Protein AF-A1CJT4-F1 (afdb_monomer)

Organism: Aspergillus clavatus (strain ATCC 1007 / CBS 513.65 / DSM 816 / NCTC 3887 / NRRL 1 / QM 1276 / 107) (NCBI:txid344612)

Mean predicted aligned error: 21.05 Å

Radius of gyration: 51.44 Å; Cα contacts (8 Å, |Δi|>4): 61; chains: 1; bounding box: 122×89×188 Å

Secondary structure (DSSP, 8-state):
----------TT-HHHHHHHHHHHHHHHHHHHHHHHHHHHHHHHHHHHHHHHHHHHHHHHHHHHHHHHHHHHHHHHHHHHHHHHHHHHHHHHHHHHHHHHHHHHHHHHHHHHHHHHHHHHHHHHHHHHHHHHHTT------------------------------------------------------------------------TTSS-----TT--HHHHHHHHHHHHHTS-TTS-HHHHHHHHHHT-S-HHHHHHHHHHHHHH-S-HHHHHHHHHHHHHHHHHHHHHHHHHHHHTTSS-------------PPPPP-PPP---PPPPGGG--

Solvent-accessible surface area (backbone atoms only — not comparable to full-atom values): 21893 Å² total; per-residue (Å²): 136,84,82,79,75,81,78,80,81,63,93,80,40,67,68,56,58,49,53,50,49,53,51,51,51,52,52,52,53,50,51,51,52,52,51,54,48,52,52,51,54,49,51,52,47,52,51,53,54,48,52,52,52,50,50,55,52,51,52,51,51,48,54,51,49,54,51,50,52,52,52,51,49,58,49,49,55,52,50,51,54,52,51,53,51,51,53,52,51,49,54,52,52,52,52,53,52,53,54,48,53,50,53,54,50,52,51,50,53,52,51,51,51,52,52,49,53,50,54,50,51,54,52,50,51,55,53,54,53,52,66,70,67,69,77,73,90,72,81,86,81,91,78,85,85,85,83,88,80,88,80,88,85,85,91,78,90,84,81,81,86,85,85,85,87,88,89,82,88,89,85,86,87,79,92,87,84,90,88,85,82,89,81,84,89,81,84,89,84,84,91,81,86,85,89,82,94,75,88,74,81,79,77,77,79,72,61,85,79,78,59,82,86,51,61,34,88,87,49,54,71,69,59,34,50,52,51,51,49,56,58,49,72,75,46,67,91,86,58,66,51,40,62,54,46,54,40,48,49,71,21,44,83,51,67,66,64,31,54,54,47,54,63,48,33,75,73,75,42,67,39,58,69,52,49,53,52,52,51,53,51,53,51,51,50,51,53,53,54,50,54,53,51,52,53,57,55,57,70,66,67,80,76,81,80,93,81,91,81,86,81,88,78,92,74,93,75,83,82,78,82,81,76,82,83,75,84,83,76,78,82,72,85,81,81,78,126

Structure (mmCIF, N/CA/C/O backbone):
data_AF-A1CJT4-F1
#
_entry.id   AF-A1CJT4-F1
#
loop_
_atom_site.group_PDB
_atom_site.id
_atom_site.type_symbol
_atom_site.label_atom_id
_atom_site.label_alt_id
_atom_site.label_comp_id
_atom_site.label_asym_id
_atom_site.label_entity_id
_atom_site.label_seq_id
_atom_site.pdbx_PDB_ins_code
_atom_site.Cartn_x
_atom_site.Cartn_y
_atom_site.Cartn_z
_atom_site.occupancy
_atom_site.B_iso_or_equiv
_atom_site.auth_seq_id
_atom_site.auth_comp_id
_atom_site.auth_asym_id
_atom_site.auth_atom_id
_atom_site.pdbx_PDB_model_num
ATOM 1 N N . MET A 1 1 ? 41.188 18.586 -96.619 1.00 44.91 1 MET A N 1
ATOM 2 C CA . MET A 1 1 ? 41.054 17.241 -96.025 1.00 44.91 1 MET A CA 1
ATOM 3 C C . MET A 1 1 ? 42.261 17.040 -95.135 1.00 44.91 1 MET A C 1
ATOM 5 O O . MET A 1 1 ? 43.333 16.761 -95.649 1.00 44.91 1 MET A O 1
ATOM 9 N N . GLU A 1 2 ? 42.119 17.298 -93.839 1.00 51.03 2 GLU A N 1
ATOM 10 C CA . GLU A 1 2 ? 43.197 17.083 -92.871 1.00 51.03 2 GLU A CA 1
ATOM 11 C C . GLU A 1 2 ? 42.999 15.713 -92.229 1.00 51.03 2 GLU A C 1
ATOM 13 O O . GLU A 1 2 ? 41.976 15.434 -91.605 1.00 51.03 2 GLU A O 1
ATOM 18 N N . THR A 1 3 ? 43.960 14.826 -92.467 1.00 62.41 3 THR A N 1
ATOM 19 C CA . THR A 1 3 ? 44.024 13.483 -91.899 1.00 62.41 3 THR A CA 1
ATOM 20 C C . THR A 1 3 ? 44.453 13.584 -90.440 1.00 62.41 3 THR A C 1
ATOM 22 O O . THR A 1 3 ? 45.632 13.785 -90.149 1.00 62.41 3 THR A O 1
ATOM 25 N N . THR A 1 4 ? 43.505 13.449 -89.515 1.00 60.09 4 THR A N 1
ATOM 26 C CA . THR A 1 4 ? 43.793 13.311 -88.084 1.00 60.09 4 THR A CA 1
ATOM 27 C C . THR A 1 4 ? 44.513 11.987 -87.840 1.00 60.09 4 THR A C 1
ATOM 29 O O . THR A 1 4 ? 43.924 10.916 -87.994 1.00 60.09 4 THR A O 1
ATOM 32 N N . THR A 1 5 ? 45.790 12.049 -87.467 1.00 63.09 5 THR A N 1
ATOM 33 C CA . THR A 1 5 ? 46.545 10.889 -86.993 1.00 63.09 5 THR A CA 1
ATOM 34 C C . THR A 1 5 ? 45.967 10.411 -85.653 1.00 63.09 5 THR A C 1
ATOM 36 O O . THR A 1 5 ? 45.727 11.225 -84.757 1.00 63.09 5 THR A O 1
ATOM 39 N N . PRO A 1 6 ? 45.698 9.103 -85.489 1.00 62.12 6 PRO A N 1
ATOM 40 C CA . PRO A 1 6 ? 45.138 8.570 -84.256 1.00 62.12 6 PRO A CA 1
ATOM 41 C C . PRO A 1 6 ? 46.176 8.685 -83.138 1.00 62.12 6 PRO A C 1
ATOM 43 O O . PRO A 1 6 ? 47.264 8.117 -83.210 1.00 62.12 6 PRO A O 1
ATOM 46 N N . ARG A 1 7 ? 45.836 9.449 -82.098 1.00 64.31 7 ARG A N 1
ATOM 47 C CA . ARG A 1 7 ? 46.658 9.618 -80.898 1.00 64.31 7 ARG A CA 1
ATOM 48 C C . ARG A 1 7 ? 46.788 8.262 -80.197 1.00 64.31 7 ARG A C 1
ATOM 50 O O . ARG A 1 7 ? 45.817 7.761 -79.634 1.00 64.31 7 ARG A O 1
ATOM 57 N N . THR A 1 8 ? 47.976 7.667 -80.250 1.00 65.25 8 THR A N 1
ATOM 58 C CA . THR A 1 8 ? 48.316 6.434 -79.532 1.00 65.25 8 THR A CA 1
ATOM 59 C C . THR A 1 8 ? 48.220 6.684 -78.030 1.00 65.25 8 THR A C 1
ATOM 61 O O . THR A 1 8 ? 48.927 7.535 -77.492 1.00 65.25 8 THR A O 1
ATOM 64 N N . TRP A 1 9 ? 47.292 5.987 -77.376 1.00 69.38 9 TRP A N 1
ATOM 65 C CA . TRP A 1 9 ? 47.065 6.067 -75.936 1.00 69.38 9 TRP A CA 1
ATOM 66 C C . TRP A 1 9 ? 48.286 5.547 -75.175 1.00 69.38 9 TRP A C 1
ATOM 68 O O . TRP A 1 9 ? 48.681 4.400 -75.367 1.00 69.38 9 TRP A O 1
ATOM 78 N N . ASP A 1 10 ? 48.862 6.387 -74.315 1.00 69.00 10 ASP A N 1
ATOM 79 C CA . ASP A 1 10 ? 49.903 5.978 -73.376 1.00 69.00 10 ASP A CA 1
ATOM 80 C C . ASP A 1 10 ? 49.234 5.398 -72.112 1.00 69.00 10 ASP A C 1
ATOM 82 O O . ASP A 1 10 ? 48.577 6.143 -71.375 1.00 69.00 10 ASP A O 1
ATOM 86 N N . PRO A 1 11 ? 49.353 4.084 -71.849 1.00 69.81 11 PRO A N 1
ATOM 87 C CA . PRO A 1 11 ? 48.750 3.435 -70.686 1.00 69.81 11 PRO A CA 1
ATOM 88 C C . PRO A 1 11 ? 49.343 3.903 -69.346 1.00 69.81 11 PRO A C 1
ATOM 90 O O . PRO A 1 11 ? 48.750 3.638 -68.301 1.00 69.81 11 PRO A O 1
ATOM 93 N N . HIS A 1 12 ? 50.470 4.622 -69.360 1.00 67.94 12 HIS A N 1
ATOM 94 C CA . HIS A 1 12 ? 51.099 5.205 -68.175 1.00 67.94 12 HIS A CA 1
ATOM 95 C C . HIS A 1 12 ? 50.870 6.715 -68.043 1.00 67.94 12 HIS A C 1
ATOM 97 O O . HIS A 1 12 ? 51.521 7.366 -67.224 1.00 67.94 12 HIS A O 1
ATOM 103 N N . ALA A 1 13 ? 49.920 7.281 -68.798 1.00 76.75 13 ALA A N 1
ATOM 104 C CA . ALA A 1 13 ? 49.545 8.679 -68.647 1.00 76.75 13 ALA A CA 1
ATOM 105 C C . ALA A 1 13 ? 49.148 8.969 -67.178 1.00 76.75 13 ALA A C 1
ATOM 107 O O . ALA A 1 13 ? 48.224 8.331 -66.662 1.00 76.75 13 ALA A O 1
ATOM 108 N N . PRO A 1 14 ? 49.785 9.944 -66.498 1.00 82.06 14 PRO A N 1
ATOM 109 C CA . PRO A 1 14 ? 49.498 10.280 -65.098 1.00 82.06 14 PRO A CA 1
ATOM 110 C C . PRO A 1 14 ? 48.013 10.556 -64.813 1.00 82.06 14 PRO A C 1
ATOM 112 O O . PRO A 1 14 ? 47.527 10.290 -63.717 1.00 82.06 14 PRO A O 1
ATOM 115 N N . SER A 1 15 ? 47.269 11.029 -65.818 1.00 84.56 15 SER A N 1
ATOM 116 C CA . SER A 1 15 ? 45.822 11.244 -65.742 1.00 84.56 15 SER A CA 1
ATOM 117 C C . SER A 1 15 ? 45.015 9.955 -65.542 1.00 84.56 15 SER A C 1
ATOM 119 O O . SER A 1 15 ? 43.994 9.991 -64.860 1.00 84.56 15 SER A O 1
ATOM 121 N N . LEU A 1 16 ? 45.454 8.816 -66.091 1.00 85.56 16 LEU A N 1
ATOM 122 C CA . LEU A 1 16 ? 44.766 7.528 -65.932 1.00 85.56 16 LEU A CA 1
ATOM 123 C C . LEU A 1 16 ? 44.975 6.933 -64.548 1.00 85.56 16 LEU A C 1
ATOM 125 O O . LEU A 1 16 ? 44.025 6.422 -63.957 1.00 85.56 16 LEU A O 1
ATOM 129 N N . LEU A 1 17 ? 46.193 7.041 -64.018 1.00 88.00 17 LEU A N 1
ATOM 130 C CA . LEU A 1 17 ? 46.488 6.630 -62.647 1.00 88.00 17 LEU A CA 1
ATOM 131 C C . LEU A 1 17 ? 45.671 7.455 -61.652 1.00 88.00 17 LEU A C 1
ATOM 133 O O . LEU A 1 17 ? 45.068 6.891 -60.743 1.00 88.00 17 LEU A O 1
ATOM 137 N N . TRP A 1 18 ? 45.575 8.767 -61.876 1.00 92.44 18 TRP A N 1
ATOM 138 C CA . TRP A 1 18 ? 44.791 9.650 -61.018 1.00 92.44 18 TRP A CA 1
ATOM 139 C C . TRP A 1 18 ? 43.286 9.364 -61.100 1.00 92.44 18 TRP A C 1
ATOM 141 O O . TRP A 1 18 ? 42.625 9.233 -60.074 1.00 92.44 18 TRP A O 1
ATOM 151 N N . ALA A 1 19 ? 42.743 9.165 -62.305 1.00 93.62 19 ALA A N 1
ATOM 152 C CA . ALA A 1 19 ? 41.343 8.781 -62.483 1.00 93.62 19 ALA A CA 1
ATOM 153 C C . ALA A 1 19 ? 41.015 7.429 -61.824 1.00 93.62 19 ALA A C 1
ATOM 155 O O . ALA A 1 19 ? 39.936 7.253 -61.254 1.00 93.62 19 ALA A O 1
ATOM 156 N N . HIS A 1 20 ? 41.939 6.470 -61.891 1.00 92.56 20 HIS A N 1
ATOM 157 C CA . HIS A 1 20 ? 41.775 5.175 -61.245 1.00 92.56 20 HIS A CA 1
ATOM 158 C C . HIS A 1 20 ? 41.828 5.277 -59.714 1.00 92.56 20 HIS A C 1
ATOM 160 O O . HIS A 1 20 ? 41.013 4.641 -59.046 1.00 92.56 20 HIS A O 1
ATOM 166 N N . GLU A 1 21 ? 42.721 6.096 -59.158 1.00 95.31 21 GLU A N 1
ATOM 167 C CA . GLU A 1 21 ? 42.794 6.320 -57.711 1.00 95.31 21 GLU A CA 1
ATOM 168 C C . GLU A 1 21 ? 41.527 6.998 -57.180 1.00 95.31 21 GLU A C 1
ATOM 170 O O . GLU A 1 21 ? 40.904 6.489 -56.251 1.00 95.31 21 GLU A O 1
ATOM 175 N N . ILE A 1 22 ? 41.048 8.045 -57.860 1.00 96.81 22 ILE A N 1
ATOM 176 C CA . ILE A 1 22 ? 39.767 8.694 -57.537 1.00 96.81 22 ILE A CA 1
ATOM 177 C C . ILE A 1 22 ? 38.620 7.683 -57.575 1.00 96.81 22 ILE A C 1
ATOM 179 O O . ILE A 1 22 ? 37.733 7.698 -56.725 1.00 96.81 22 ILE A O 1
ATOM 183 N N . ARG A 1 23 ? 38.615 6.768 -58.552 1.00 97.25 23 ARG A N 1
ATOM 184 C CA . ARG A 1 23 ? 37.583 5.730 -58.624 1.00 97.25 23 ARG A CA 1
ATOM 185 C C . ARG A 1 23 ? 37.638 4.789 -57.419 1.00 97.25 23 ARG A C 1
ATOM 187 O O . ARG A 1 23 ? 36.579 4.405 -56.930 1.00 97.25 23 ARG A O 1
ATOM 194 N N . ARG A 1 24 ? 38.829 4.414 -56.946 1.00 97.94 24 ARG A N 1
ATOM 195 C CA . ARG A 1 24 ? 38.994 3.571 -55.750 1.00 97.94 24 ARG A CA 1
ATOM 196 C C . ARG A 1 24 ? 38.520 4.281 -54.491 1.00 97.94 24 ARG A C 1
ATOM 198 O O . ARG A 1 24 ? 37.760 3.690 -53.729 1.00 97.94 24 ARG A O 1
ATOM 205 N N . GLU A 1 25 ? 38.920 5.534 -54.312 1.00 97.88 25 GLU A N 1
ATOM 206 C CA . GLU A 1 25 ? 38.480 6.364 -53.192 1.00 97.88 25 GLU A CA 1
ATOM 207 C C . GLU A 1 25 ? 36.956 6.526 -53.199 1.00 97.88 25 GLU A C 1
ATOM 209 O O . GLU A 1 25 ? 36.307 6.251 -52.195 1.00 97.88 25 GLU A O 1
ATOM 214 N N . ASN A 1 26 ? 36.360 6.838 -54.353 1.00 97.88 26 ASN A N 1
ATOM 215 C CA . ASN A 1 26 ? 34.908 6.937 -54.492 1.00 97.88 26 ASN A CA 1
ATOM 216 C C . ASN A 1 26 ? 34.197 5.630 -54.122 1.00 97.88 26 ASN A C 1
ATOM 218 O O . ASN A 1 26 ? 33.189 5.667 -53.424 1.00 97.88 26 ASN A O 1
ATOM 222 N N . VAL A 1 27 ? 34.711 4.470 -54.550 1.00 97.88 27 VAL A N 1
ATOM 223 C CA . VAL A 1 27 ? 34.145 3.167 -54.153 1.00 97.88 27 VAL A CA 1
ATOM 224 C C . VAL A 1 27 ? 34.254 2.963 -52.641 1.00 97.88 27 VAL A C 1
ATOM 226 O O . VAL A 1 27 ? 33.300 2.505 -52.018 1.00 97.88 27 VAL A O 1
ATOM 229 N N . HIS A 1 28 ? 35.383 3.329 -52.033 1.00 98.12 28 HIS A N 1
ATOM 230 C CA . HIS A 1 28 ? 35.560 3.226 -50.588 1.00 98.12 28 HIS A CA 1
ATOM 231 C C . HIS A 1 28 ? 34.583 4.125 -49.818 1.00 98.12 28 HIS A C 1
ATOM 233 O O . HIS A 1 28 ? 33.932 3.655 -48.887 1.00 98.12 28 HIS A O 1
ATOM 239 N N . LEU A 1 29 ? 34.425 5.383 -50.239 1.00 98.19 29 LEU A N 1
ATOM 240 C CA . LEU A 1 29 ? 33.484 6.330 -49.640 1.00 98.19 29 LEU A CA 1
ATOM 241 C C . LEU A 1 29 ? 32.032 5.869 -49.792 1.00 98.19 29 LEU A C 1
ATOM 243 O O . LEU A 1 29 ? 31.257 5.969 -48.845 1.00 98.19 29 LEU A O 1
ATOM 247 N N . VAL A 1 30 ? 31.658 5.323 -50.953 1.00 98.44 30 VAL A N 1
ATOM 248 C CA . VAL A 1 30 ? 30.317 4.757 -51.164 1.00 98.44 30 VAL A CA 1
ATOM 249 C C . VAL A 1 30 ? 30.065 3.591 -50.209 1.00 98.44 30 VAL A C 1
ATOM 251 O O . VAL A 1 30 ? 29.026 3.575 -49.555 1.00 98.44 30 VAL A O 1
ATOM 254 N N . ASN A 1 31 ? 31.025 2.676 -50.049 1.00 97.88 31 ASN A N 1
ATOM 255 C CA . ASN A 1 31 ? 30.889 1.567 -49.101 1.00 97.88 31 ASN A CA 1
ATOM 256 C C . ASN A 1 31 ? 30.722 2.070 -47.656 1.00 97.88 31 ASN A C 1
ATOM 258 O O . ASN A 1 31 ? 29.853 1.589 -46.933 1.00 97.88 31 ASN A O 1
ATOM 262 N N . GLN A 1 32 ? 31.497 3.082 -47.247 1.00 98.44 32 GLN A N 1
ATOM 263 C CA . GLN A 1 32 ? 31.348 3.700 -45.925 1.00 98.44 32 GLN A CA 1
ATOM 264 C C . GLN A 1 32 ? 29.968 4.345 -45.739 1.00 98.44 32 GLN A C 1
ATOM 266 O O . GLN A 1 32 ? 29.356 4.196 -44.683 1.00 98.44 32 GLN A O 1
ATOM 271 N N . LEU A 1 33 ? 29.453 5.042 -46.756 1.00 98.50 33 LEU A N 1
ATOM 272 C CA . LEU A 1 33 ? 28.115 5.635 -46.719 1.00 98.50 33 LEU A CA 1
ATOM 273 C C . LEU A 1 33 ? 27.016 4.570 -46.634 1.00 98.50 33 LEU A C 1
ATOM 275 O O . LEU A 1 33 ? 26.040 4.761 -45.909 1.00 98.50 33 LEU A O 1
ATOM 279 N N . GLU A 1 34 ? 27.164 3.450 -47.341 1.00 98.50 34 GLU A N 1
ATOM 280 C CA . GLU A 1 34 ? 26.231 2.326 -47.255 1.00 98.50 34 GLU A CA 1
ATOM 281 C C . GLU A 1 34 ? 26.229 1.686 -45.864 1.00 98.50 34 GLU A C 1
ATOM 283 O O . GLU A 1 34 ? 25.160 1.382 -45.337 1.00 98.50 34 GLU A O 1
ATOM 288 N N . ASP A 1 35 ? 27.394 1.521 -45.241 1.00 98.44 35 ASP A N 1
ATOM 289 C CA . ASP A 1 35 ? 27.491 0.956 -43.894 1.00 98.44 35 ASP A CA 1
ATOM 290 C C . ASP A 1 35 ? 26.935 1.910 -42.831 1.00 98.44 35 ASP A C 1
ATOM 292 O O . ASP A 1 35 ? 26.153 1.492 -41.975 1.00 98.44 35 ASP A O 1
ATOM 296 N N . LEU A 1 36 ? 27.228 3.211 -42.930 1.00 98.38 36 LEU A N 1
ATOM 297 C CA . LEU A 1 36 ? 26.606 4.223 -42.071 1.00 98.38 36 LEU A CA 1
ATOM 298 C C . LEU A 1 36 ? 25.084 4.246 -42.236 1.00 98.38 36 LEU A C 1
ATOM 300 O O . LEU A 1 36 ? 24.361 4.358 -41.247 1.00 98.38 36 LEU A O 1
ATOM 304 N N . ARG A 1 37 ? 24.582 4.092 -43.465 1.00 98.56 37 ARG A N 1
ATOM 305 C CA . ARG A 1 37 ? 23.144 3.993 -43.726 1.00 98.56 37 ARG A CA 1
ATOM 306 C C . ARG A 1 37 ? 22.531 2.761 -43.061 1.00 98.56 37 ARG A C 1
ATOM 308 O O . ARG A 1 37 ? 21.510 2.903 -42.399 1.00 98.56 37 ARG A O 1
ATOM 315 N N . LYS A 1 38 ? 23.163 1.587 -43.173 1.00 98.44 38 LYS A N 1
ATOM 316 C CA . LYS A 1 38 ? 22.697 0.367 -42.486 1.00 98.44 38 LYS A CA 1
ATOM 317 C C . LYS A 1 38 ? 22.650 0.563 -40.971 1.00 98.44 38 LYS A C 1
ATOM 319 O O . LYS A 1 38 ? 21.667 0.178 -40.347 1.00 98.44 38 LYS A O 1
ATOM 324 N N . HIS A 1 39 ? 23.669 1.195 -40.388 1.00 98.44 39 HIS A N 1
ATOM 325 C CA . HIS A 1 39 ? 23.682 1.502 -38.958 1.00 98.44 39 HIS A CA 1
ATOM 326 C C . HIS A 1 39 ? 22.583 2.491 -38.555 1.00 98.44 39 HIS A C 1
ATOM 328 O O . HIS A 1 39 ? 21.972 2.320 -37.503 1.00 98.44 39 HIS A O 1
ATOM 334 N N . LEU A 1 40 ? 22.295 3.505 -39.376 1.00 98.44 40 LEU A N 1
ATOM 335 C CA . LEU A 1 40 ? 21.174 4.416 -39.132 1.00 98.44 40 LEU A CA 1
ATOM 336 C C . LEU A 1 40 ? 19.827 3.689 -39.199 1.00 98.44 40 LEU A C 1
ATOM 338 O O . LEU A 1 40 ? 19.001 3.890 -38.312 1.00 98.44 40 LEU A O 1
ATOM 342 N N . ASP A 1 41 ? 19.626 2.818 -40.190 1.00 98.12 41 ASP A N 1
ATOM 343 C CA . ASP A 1 41 ? 18.407 2.012 -40.317 1.00 98.12 41 ASP A CA 1
ATOM 344 C C . ASP A 1 41 ? 18.245 1.054 -39.116 1.00 98.12 41 ASP A C 1
ATOM 346 O O . ASP A 1 41 ? 17.148 0.914 -38.569 1.00 98.12 41 ASP A O 1
ATOM 350 N N . GLU A 1 42 ? 19.340 0.450 -38.640 1.00 98.44 42 GLU A N 1
ATOM 351 C CA . GLU A 1 42 ? 19.363 -0.399 -37.441 1.00 98.44 42 GLU A CA 1
ATOM 352 C C . GLU A 1 42 ? 19.024 0.392 -36.170 1.00 98.44 42 GLU A C 1
ATOM 354 O O . GLU A 1 42 ? 18.179 -0.029 -35.377 1.00 98.44 42 GLU A O 1
ATOM 359 N N . LEU A 1 43 ? 19.647 1.559 -35.973 1.00 98.25 43 LEU A N 1
ATOM 360 C CA . LEU A 1 43 ? 19.351 2.436 -34.840 1.00 98.25 43 LEU A CA 1
ATOM 361 C C . LEU A 1 43 ? 17.902 2.922 -34.880 1.00 98.25 43 LEU A C 1
ATOM 363 O O . LEU A 1 43 ? 17.237 2.938 -33.846 1.00 98.25 43 LEU A O 1
ATOM 367 N N . GLN A 1 44 ? 17.387 3.260 -36.061 1.00 98.56 44 GLN A N 1
ATOM 368 C CA . GLN A 1 44 ? 15.992 3.645 -36.233 1.00 98.56 44 GLN A CA 1
ATOM 369 C C . GLN A 1 44 ? 15.043 2.483 -35.907 1.00 98.56 44 GLN A C 1
ATOM 371 O O . GLN A 1 44 ? 14.008 2.704 -35.277 1.00 98.56 44 GLN A O 1
ATOM 376 N N . GLY A 1 45 ? 15.402 1.251 -36.277 1.00 98.38 45 GLY A N 1
ATOM 377 C CA . GLY A 1 45 ? 14.685 0.044 -35.865 1.00 98.38 45 GLY A CA 1
ATOM 378 C C . GLY A 1 45 ? 14.664 -0.118 -34.345 1.00 98.38 45 GLY A C 1
ATOM 379 O O . GLY A 1 45 ? 13.594 -0.239 -33.753 1.00 98.38 45 GLY A O 1
ATOM 380 N N . ARG A 1 46 ? 15.828 -0.001 -33.694 1.00 98.56 46 ARG A N 1
ATOM 381 C CA . ARG A 1 46 ? 15.944 -0.074 -32.228 1.00 98.56 46 ARG A CA 1
ATOM 382 C C . ARG A 1 46 ? 15.128 1.005 -31.517 1.00 98.56 46 ARG A C 1
ATOM 384 O O . ARG A 1 46 ? 14.543 0.713 -30.480 1.00 98.56 46 ARG A O 1
ATOM 391 N N . ILE A 1 47 ? 15.066 2.223 -32.060 1.00 98.56 47 ILE A N 1
ATOM 392 C CA . ILE A 1 47 ? 14.231 3.304 -31.513 1.00 98.56 47 ILE A CA 1
ATOM 393 C C . ILE A 1 47 ? 12.751 2.908 -31.567 1.00 98.56 47 ILE A C 1
ATOM 395 O O . ILE A 1 47 ? 12.087 2.942 -30.532 1.00 98.56 47 ILE A O 1
ATOM 399 N N . ARG A 1 48 ? 12.252 2.433 -32.716 1.00 98.50 48 ARG A N 1
ATOM 400 C CA . ARG A 1 48 ? 10.857 1.970 -32.845 1.00 98.50 48 ARG A CA 1
ATOM 401 C C . ARG A 1 48 ? 10.543 0.804 -31.901 1.00 98.50 48 ARG A C 1
ATOM 403 O O . ARG A 1 48 ? 9.484 0.776 -31.276 1.00 98.50 48 ARG A O 1
ATOM 410 N N . ASP A 1 49 ? 11.471 -0.134 -31.736 1.00 98.19 49 ASP A N 1
ATOM 411 C CA . ASP A 1 49 ? 11.323 -1.240 -30.784 1.00 98.19 49 ASP A CA 1
ATOM 412 C C . ASP A 1 49 ? 11.263 -0.743 -29.334 1.00 98.19 49 ASP A C 1
ATOM 414 O O . ASP A 1 49 ? 10.497 -1.260 -28.521 1.00 98.19 49 ASP A O 1
ATOM 418 N N . THR A 1 50 ? 12.050 0.275 -28.976 1.00 98.12 50 THR A N 1
ATOM 419 C CA . THR A 1 50 ? 11.936 0.883 -27.645 1.00 98.12 50 THR A CA 1
ATOM 420 C C . THR A 1 50 ? 10.622 1.634 -27.474 1.00 98.12 50 THR A C 1
ATOM 422 O O . THR A 1 50 ? 9.990 1.473 -26.439 1.00 98.12 50 THR A O 1
ATOM 425 N N . GLU A 1 51 ? 10.164 2.385 -28.477 1.00 98.50 51 GLU A N 1
ATOM 426 C CA . GLU A 1 51 ? 8.890 3.1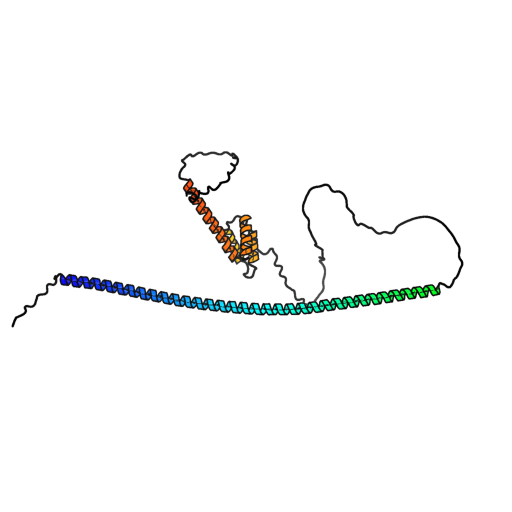17 -28.442 1.00 98.50 51 GLU A CA 1
ATOM 427 C C . GLU A 1 51 ? 7.695 2.175 -28.261 1.00 98.50 51 GLU A C 1
ATOM 429 O O . GLU A 1 51 ? 6.829 2.430 -27.426 1.00 98.50 51 GLU A O 1
ATOM 434 N N . THR A 1 52 ? 7.673 1.052 -28.984 1.00 98.06 52 THR A N 1
ATOM 435 C CA . THR A 1 52 ? 6.635 0.022 -28.821 1.00 98.06 52 THR A CA 1
ATOM 436 C C . THR A 1 52 ? 6.673 -0.597 -27.426 1.00 98.06 52 THR A C 1
ATOM 438 O O . THR A 1 52 ? 5.641 -0.651 -26.763 1.00 98.06 52 THR A O 1
ATOM 441 N N . ARG A 1 53 ? 7.860 -0.959 -26.914 1.00 98.31 53 ARG A N 1
ATOM 442 C CA . ARG A 1 53 ? 8.008 -1.456 -25.534 1.00 98.31 53 ARG A CA 1
ATOM 443 C C . ARG A 1 53 ? 7.560 -0.430 -24.495 1.00 98.31 53 ARG A C 1
ATOM 445 O O . ARG A 1 53 ? 6.912 -0.807 -23.523 1.00 98.31 53 ARG A O 1
ATOM 452 N N . PHE A 1 54 ? 7.873 0.851 -24.689 1.00 98.25 54 PHE A N 1
ATOM 453 C CA . PHE A 1 54 ? 7.393 1.924 -23.818 1.00 98.25 54 PHE A CA 1
ATOM 454 C C . PHE A 1 54 ? 5.862 2.022 -23.856 1.00 98.25 54 PHE A C 1
ATOM 456 O O . PHE A 1 54 ? 5.235 2.076 -22.797 1.00 98.25 54 PHE A O 1
ATOM 463 N N . GLY A 1 55 ? 5.251 1.953 -25.042 1.00 98.25 55 GLY A N 1
ATOM 464 C CA . GLY A 1 55 ? 3.795 1.893 -25.202 1.00 98.25 55 GLY A CA 1
ATOM 465 C C . GLY A 1 55 ? 3.157 0.707 -24.468 1.00 98.25 55 GLY A C 1
ATOM 466 O O . GLY A 1 55 ? 2.189 0.885 -23.726 1.00 98.25 55 GLY A O 1
ATOM 467 N N . ASP A 1 56 ? 3.742 -0.484 -24.588 1.00 98.00 56 ASP A N 1
ATOM 468 C CA . ASP A 1 56 ? 3.284 -1.691 -23.889 1.00 98.00 56 ASP A CA 1
ATOM 469 C C . ASP A 1 56 ? 3.416 -1.562 -22.364 1.00 98.00 56 ASP A C 1
ATOM 471 O O . ASP A 1 56 ? 2.539 -1.981 -21.611 1.00 98.00 56 ASP A O 1
ATOM 475 N N . THR A 1 57 ? 4.499 -0.957 -21.868 1.00 98.00 57 THR A N 1
ATOM 476 C CA . THR A 1 57 ? 4.631 -0.701 -20.425 1.00 98.00 57 THR A CA 1
ATOM 477 C C . THR A 1 57 ? 3.618 0.327 -19.931 1.00 98.00 57 THR A C 1
ATOM 479 O O . THR A 1 57 ? 3.056 0.149 -18.855 1.00 98.00 57 THR A O 1
ATOM 482 N N . HIS A 1 58 ? 3.333 1.364 -20.722 1.00 98.31 58 HIS A N 1
ATOM 483 C CA . HIS A 1 58 ? 2.369 2.405 -20.369 1.00 98.31 58 HIS A CA 1
ATOM 484 C C . HIS A 1 58 ? 0.937 1.868 -20.306 1.00 98.31 58 HIS A C 1
ATOM 486 O O . HIS A 1 58 ? 0.189 2.195 -19.388 1.00 98.31 58 HIS A O 1
ATOM 492 N N . THR A 1 59 ? 0.559 1.001 -21.248 1.00 98.25 59 THR A N 1
ATOM 493 C CA . THR A 1 59 ? -0.754 0.334 -21.233 1.00 98.25 59 THR A CA 1
ATOM 494 C C . THR A 1 59 ? -0.906 -0.586 -20.024 1.00 98.25 59 THR A C 1
ATOM 496 O O . THR A 1 59 ? -1.906 -0.487 -19.321 1.00 98.25 59 THR A O 1
ATOM 499 N N . ARG A 1 60 ? 0.116 -1.387 -19.695 1.00 98.38 60 ARG A N 1
ATOM 500 C CA . ARG A 1 60 ? 0.118 -2.217 -18.476 1.00 98.38 60 ARG A CA 1
ATOM 501 C C . ARG A 1 60 ? 0.033 -1.396 -17.192 1.00 98.38 60 ARG A C 1
ATOM 503 O O . ARG A 1 60 ? -0.646 -1.806 -16.257 1.00 98.38 60 ARG A O 1
ATOM 510 N N . LEU A 1 61 ? 0.724 -0.256 -17.127 1.00 98.00 61 LEU A N 1
ATOM 511 C CA . LEU A 1 61 ? 0.634 0.643 -15.974 1.00 98.00 61 LEU A CA 1
ATOM 512 C C . LEU A 1 61 ? -0.787 1.184 -15.804 1.00 98.00 61 LEU A C 1
ATOM 514 O O . LEU A 1 61 ? -1.304 1.146 -14.692 1.00 98.00 61 LEU A O 1
ATOM 518 N N . ARG A 1 62 ? -1.437 1.591 -16.900 1.00 98.50 62 ARG A N 1
ATOM 519 C CA . ARG A 1 62 ? -2.837 2.035 -16.882 1.00 98.50 62 ARG A CA 1
ATOM 520 C C . ARG A 1 62 ? -3.793 0.931 -16.426 1.00 98.50 62 ARG A C 1
ATOM 522 O O . ARG A 1 62 ? -4.637 1.176 -15.582 1.00 98.50 62 ARG A O 1
ATOM 529 N N . GLU A 1 63 ? -3.630 -0.297 -16.918 1.00 98.38 63 GLU A N 1
ATOM 530 C CA . GLU A 1 63 ? -4.456 -1.434 -16.479 1.00 98.38 63 GLU A CA 1
ATOM 531 C C . GLU A 1 63 ? -4.312 -1.718 -14.973 1.00 98.38 63 GLU A C 1
ATOM 533 O O . GLU A 1 63 ? -5.285 -2.054 -14.295 1.00 98.38 63 GLU A O 1
ATOM 538 N N . ILE A 1 64 ? -3.094 -1.589 -14.436 1.00 98.19 64 ILE A N 1
ATOM 539 C CA . ILE A 1 64 ? -2.838 -1.739 -12.999 1.00 98.19 64 ILE A CA 1
ATOM 540 C C . ILE A 1 64 ? -3.493 -0.599 -12.215 1.00 98.19 64 ILE A C 1
ATOM 542 O O . ILE A 1 64 ? -4.089 -0.863 -11.171 1.00 98.19 64 ILE A O 1
ATOM 546 N N . GLU A 1 65 ? -3.395 0.636 -12.706 1.00 98.44 65 GLU A N 1
ATOM 547 C CA . GLU A 1 65 ? -4.029 1.817 -12.114 1.00 98.44 65 GLU A CA 1
ATOM 548 C C . GLU A 1 65 ? -5.553 1.649 -12.045 1.00 98.44 65 GLU A C 1
ATOM 550 O O . GLU A 1 65 ? -6.107 1.680 -10.945 1.00 98.44 65 GLU A O 1
ATOM 555 N N . ASP A 1 66 ? -6.200 1.313 -13.165 1.00 98.06 66 ASP A N 1
ATOM 556 C CA . ASP A 1 66 ? -7.647 1.071 -13.246 1.00 98.06 66 ASP A CA 1
ATOM 557 C C . ASP A 1 66 ? -8.087 -0.067 -12.300 1.00 98.06 66 ASP A C 1
ATOM 559 O O . ASP A 1 66 ? -9.116 0.007 -11.621 1.00 98.06 66 ASP A O 1
ATOM 563 N N . MET A 1 67 ? -7.291 -1.141 -12.199 1.00 98.44 67 MET A N 1
ATOM 564 C CA . MET A 1 67 ? -7.565 -2.246 -11.273 1.00 98.44 67 MET A CA 1
ATOM 565 C C . MET A 1 67 ? -7.460 -1.808 -9.805 1.00 98.44 67 MET A C 1
ATOM 567 O O . MET A 1 67 ? -8.249 -2.266 -8.970 1.00 98.44 67 MET A O 1
ATOM 571 N N . ILE A 1 68 ? -6.457 -0.996 -9.459 1.00 98.12 68 ILE A N 1
ATOM 572 C CA . ILE A 1 68 ? -6.276 -0.484 -8.096 1.00 98.12 68 ILE A CA 1
ATOM 573 C C . ILE A 1 68 ? -7.422 0.460 -7.746 1.00 98.12 68 ILE A C 1
ATOM 575 O O . ILE A 1 68 ? -8.003 0.306 -6.672 1.00 98.12 68 ILE A O 1
ATOM 579 N N . GLU A 1 69 ? -7.784 1.370 -8.649 1.00 98.44 69 GLU A N 1
ATOM 580 C CA . GLU A 1 69 ? -8.901 2.294 -8.469 1.00 98.44 69 GLU A CA 1
ATOM 581 C C . GLU A 1 69 ? -10.215 1.532 -8.259 1.00 98.44 69 GLU A C 1
ATOM 583 O O . GLU A 1 69 ? -10.918 1.773 -7.277 1.00 98.44 69 GLU A O 1
ATOM 588 N N . GLY A 1 70 ? -10.489 0.512 -9.079 1.00 98.19 70 GLY A N 1
ATOM 589 C CA . GLY A 1 70 ? -11.670 -0.337 -8.915 1.00 98.19 70 GLY A CA 1
ATOM 590 C C . GLY A 1 70 ? -11.699 -1.092 -7.579 1.00 98.19 70 GLY A C 1
ATOM 591 O O . GLY A 1 70 ? -12.735 -1.158 -6.915 1.00 98.19 70 GLY A O 1
ATOM 592 N N . LYS A 1 71 ? -10.559 -1.640 -7.135 1.00 98.38 71 LYS A N 1
ATOM 593 C CA . LYS A 1 71 ? -10.461 -2.310 -5.823 1.00 98.38 71 LYS A CA 1
ATOM 594 C C . LYS A 1 71 ? -10.638 -1.331 -4.666 1.00 98.38 71 LYS A C 1
ATOM 596 O O . LYS A 1 71 ? -11.288 -1.682 -3.683 1.00 98.38 71 LYS A O 1
ATOM 601 N N . LEU A 1 72 ? -10.060 -0.135 -4.765 1.00 98.12 72 LEU A N 1
ATOM 602 C CA . LEU A 1 72 ? -10.181 0.903 -3.747 1.00 98.12 72 LEU A CA 1
ATOM 603 C C . LEU A 1 72 ? -11.628 1.395 -3.641 1.00 98.12 72 LEU A C 1
ATOM 605 O O . LEU A 1 72 ? -12.144 1.482 -2.529 1.00 98.12 72 LEU A O 1
ATOM 609 N N . GLY A 1 73 ? -12.294 1.615 -4.778 1.00 98.25 73 GLY A N 1
ATOM 610 C CA . GLY A 1 73 ? -13.716 1.953 -4.843 1.00 98.25 73 GLY A CA 1
ATOM 611 C C . GLY A 1 73 ? -14.585 0.902 -4.152 1.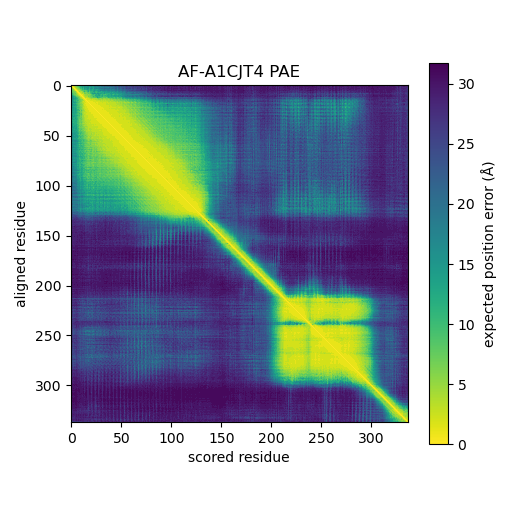00 98.25 73 GLY A C 1
ATOM 612 O O . GLY A 1 73 ? -15.316 1.228 -3.221 1.00 98.25 73 GLY A O 1
ATOM 613 N N . GLY A 1 74 ? -14.415 -0.379 -4.494 1.00 97.94 74 GLY A N 1
ATOM 614 C CA . GLY A 1 74 ? -15.178 -1.461 -3.857 1.00 97.94 74 GLY A CA 1
ATOM 615 C C . GLY A 1 74 ? -14.907 -1.621 -2.352 1.00 97.94 74 GLY A C 1
ATOM 616 O O . GLY A 1 74 ? -15.801 -1.991 -1.588 1.00 97.94 74 GLY A O 1
ATOM 617 N N . ILE A 1 75 ? -13.684 -1.334 -1.888 1.00 98.50 75 ILE A N 1
ATOM 618 C CA . ILE A 1 75 ? -13.381 -1.291 -0.449 1.00 98.50 75 ILE A CA 1
ATOM 619 C C . ILE A 1 75 ? -14.083 -0.099 0.209 1.00 98.50 75 ILE A C 1
ATOM 621 O O . ILE A 1 75 ? -14.646 -0.275 1.289 1.00 98.50 75 ILE A O 1
ATOM 625 N N . SER A 1 76 ? -14.077 1.075 -0.427 1.00 98.06 76 SER A N 1
ATOM 626 C CA . SER A 1 76 ? -14.754 2.275 0.078 1.00 98.06 76 SER A CA 1
ATOM 627 C C . SER A 1 76 ? -16.253 2.038 0.252 1.00 98.06 76 SER A C 1
ATOM 629 O O . SER A 1 76 ? -16.770 2.234 1.348 1.00 98.06 76 SER A O 1
ATOM 631 N N . GLU A 1 77 ? -16.925 1.496 -0.768 1.00 98.31 77 GLU A N 1
ATOM 632 C CA . GLU A 1 77 ? -18.355 1.152 -0.716 1.00 98.31 77 GLU A CA 1
ATOM 633 C C . GLU A 1 77 ? -18.672 0.179 0.430 1.00 98.31 77 GLU A C 1
ATOM 635 O O . GLU A 1 77 ? -19.642 0.346 1.170 1.00 98.31 77 GLU A O 1
ATOM 640 N N . ARG A 1 78 ? -17.823 -0.836 0.637 1.00 98.50 78 ARG A N 1
ATOM 641 C CA . ARG A 1 78 ? -18.001 -1.788 1.740 1.00 98.50 78 ARG A CA 1
ATOM 642 C C . ARG A 1 78 ? -17.798 -1.137 3.109 1.00 98.50 78 ARG A C 1
ATOM 644 O O . ARG A 1 78 ? -18.474 -1.516 4.065 1.00 98.50 78 ARG A O 1
ATOM 651 N N . VAL A 1 79 ? -16.847 -0.213 3.230 1.00 98.50 79 VAL A N 1
ATOM 652 C CA . VAL A 1 79 ? -16.622 0.538 4.472 1.00 98.50 79 VAL A CA 1
ATOM 653 C C . VAL A 1 79 ? -17.820 1.435 4.765 1.00 98.50 79 VAL A C 1
ATOM 655 O O . VAL A 1 79 ? -18.292 1.434 5.899 1.00 98.50 79 VAL A O 1
ATOM 658 N N . GLU A 1 80 ? -18.349 2.134 3.763 1.00 98.44 80 GLU A N 1
ATOM 659 C CA . GLU A 1 80 ? -19.552 2.963 3.894 1.00 98.44 80 GLU A CA 1
ATOM 660 C C . GLU A 1 80 ? -20.756 2.133 4.357 1.00 98.44 80 GLU A C 1
ATOM 662 O O . GLU A 1 80 ? -21.370 2.471 5.369 1.00 98.44 80 GLU A O 1
ATOM 667 N N . ALA A 1 81 ? -21.008 0.978 3.732 1.00 98.31 81 ALA A N 1
ATOM 668 C CA . ALA A 1 81 ? -22.074 0.066 4.152 1.00 98.31 81 ALA A CA 1
ATOM 669 C C . ALA A 1 81 ? -21.917 -0.404 5.614 1.00 98.31 81 ALA A C 1
ATOM 671 O O . ALA A 1 81 ? -22.879 -0.417 6.381 1.00 98.31 81 ALA A O 1
ATOM 672 N N . LEU A 1 82 ? -20.694 -0.745 6.044 1.00 98.19 82 LEU A N 1
ATOM 673 C CA . LEU A 1 82 ? -20.428 -1.132 7.437 1.00 98.19 82 LEU A CA 1
ATOM 674 C C . LEU A 1 82 ? -20.625 0.029 8.422 1.00 98.19 82 LEU A C 1
ATOM 676 O O . LEU A 1 82 ? -21.069 -0.189 9.552 1.00 98.19 82 LEU A O 1
ATOM 680 N N . VAL A 1 83 ? -20.294 1.258 8.022 1.00 98.69 83 VAL A N 1
ATOM 681 C CA . VAL A 1 83 ? -20.530 2.456 8.839 1.00 98.69 83 VAL A CA 1
ATOM 682 C C . VAL A 1 83 ? -22.030 2.691 9.015 1.00 98.69 83 VAL A C 1
ATOM 684 O O . VAL A 1 83 ? -22.469 2.937 10.140 1.00 98.69 83 VAL A O 1
ATOM 687 N N . GLU A 1 84 ? -22.823 2.557 7.952 1.00 98.62 84 GLU A N 1
ATOM 688 C CA . GLU A 1 84 ? -24.285 2.662 8.015 1.00 98.62 84 GLU A CA 1
ATOM 689 C C . GLU A 1 84 ? -24.895 1.600 8.940 1.00 98.62 84 GLU A C 1
ATOM 691 O O . GLU A 1 84 ? -25.681 1.926 9.837 1.00 98.62 84 GLU A O 1
ATOM 696 N N . GLU A 1 85 ? -24.480 0.338 8.801 1.00 98.56 85 GLU A N 1
ATOM 697 C CA . GLU A 1 85 ? -24.911 -0.745 9.691 1.00 98.56 85 GLU A CA 1
ATOM 698 C C . GLU A 1 85 ? -24.551 -0.461 11.154 1.00 98.56 85 GLU A C 1
ATOM 700 O O . GLU A 1 85 ? -25.374 -0.655 12.053 1.00 98.56 85 GLU A O 1
ATOM 705 N N . HIS A 1 86 ? -23.345 0.046 11.417 1.00 97.94 86 HIS A N 1
ATOM 706 C CA . HIS A 1 86 ? -22.913 0.390 12.768 1.00 97.94 86 HIS A CA 1
ATOM 707 C C . HIS A 1 86 ? -23.748 1.530 13.370 1.00 97.94 86 HIS A C 1
ATOM 709 O O . HIS A 1 86 ? -24.112 1.474 14.547 1.00 97.94 86 HIS A O 1
ATOM 715 N N . VAL A 1 87 ? -24.103 2.544 12.575 1.00 98.62 87 VAL A N 1
ATOM 716 C CA . VAL A 1 87 ? -25.011 3.621 13.002 1.00 98.62 87 VAL A CA 1
ATOM 717 C C . VAL A 1 87 ? -26.389 3.057 13.360 1.00 98.62 87 VAL A C 1
ATOM 719 O O . VAL A 1 87 ? -26.925 3.390 14.421 1.00 98.62 87 VAL A O 1
ATOM 722 N N . LEU A 1 88 ? -26.937 2.153 12.543 1.00 98.62 88 LEU A N 1
ATOM 723 C CA . LEU A 1 88 ? -28.222 1.499 12.812 1.00 98.62 88 LEU A CA 1
ATOM 724 C C . LEU A 1 88 ? -28.182 0.641 14.082 1.00 98.62 88 LEU A C 1
ATOM 726 O O . LEU A 1 88 ? -29.087 0.721 14.918 1.00 98.62 88 LEU A O 1
ATOM 730 N N . LEU A 1 89 ? -27.133 -0.165 14.258 1.00 98.38 89 LEU A N 1
ATOM 731 C CA . LEU A 1 89 ? -26.945 -0.990 15.452 1.00 98.38 89 LEU A CA 1
ATOM 732 C C . LEU A 1 89 ? -26.807 -0.135 16.711 1.00 98.38 89 LEU A C 1
ATOM 734 O O . LEU A 1 89 ? -27.432 -0.441 17.727 1.00 98.38 89 LEU A O 1
ATOM 738 N N . LYS A 1 90 ? -26.054 0.966 16.637 1.00 98.56 90 LYS A N 1
ATOM 739 C CA . LYS A 1 90 ? -25.915 1.918 17.742 1.00 98.56 90 LYS A CA 1
ATOM 740 C C . LYS A 1 90 ? -27.253 2.566 18.101 1.00 98.56 90 LYS A C 1
ATOM 742 O O . LYS A 1 90 ? -27.570 2.673 19.282 1.00 98.56 90 LYS A O 1
ATOM 747 N N . GLY A 1 91 ? -28.056 2.941 17.103 1.00 98.31 91 GLY A N 1
ATOM 748 C CA . GLY A 1 91 ? -29.408 3.463 17.316 1.00 98.31 91 GLY A CA 1
ATOM 749 C C . GLY A 1 91 ? -30.324 2.451 18.009 1.00 98.31 91 GLY A C 1
ATOM 750 O O . GLY A 1 91 ? -30.993 2.785 18.984 1.00 98.31 91 GLY A O 1
ATOM 751 N N . ARG A 1 92 ? -30.297 1.187 17.567 1.00 98.62 92 ARG A N 1
ATOM 752 C CA . ARG A 1 92 ? -31.052 0.098 18.208 1.00 98.62 92 ARG A CA 1
ATOM 753 C C . ARG A 1 92 ? -30.615 -0.127 19.653 1.00 98.62 92 ARG A C 1
ATOM 755 O O . ARG A 1 92 ? -31.474 -0.263 20.516 1.00 98.62 92 ARG A O 1
ATOM 762 N N . LEU A 1 93 ? -29.308 -0.160 19.920 1.00 98.31 93 LEU A N 1
ATOM 763 C CA . LEU A 1 93 ? -28.770 -0.332 21.272 1.00 98.31 93 LEU A CA 1
ATOM 764 C C . LEU A 1 93 ? -29.209 0.807 22.200 1.00 98.31 93 LEU A C 1
ATOM 766 O O . LEU A 1 93 ? -29.643 0.537 23.314 1.00 98.31 93 LEU A O 1
ATOM 770 N N . GLY A 1 94 ? -29.167 2.053 21.717 1.00 98.44 94 GLY A N 1
ATOM 771 C CA . GLY A 1 94 ? -29.672 3.207 22.463 1.00 98.44 94 GLY A CA 1
ATOM 772 C C . GLY A 1 94 ? -31.162 3.086 22.799 1.00 98.44 94 GLY A C 1
ATOM 773 O O . GLY A 1 94 ? -31.560 3.383 23.919 1.00 98.44 94 GLY A O 1
ATOM 774 N N . GLY A 1 95 ? -31.978 2.569 21.873 1.00 98.50 95 GLY A N 1
ATOM 775 C CA . GLY A 1 95 ? -33.392 2.277 22.137 1.00 98.50 95 GLY A CA 1
ATOM 776 C C . GLY A 1 95 ? -33.589 1.262 23.268 1.00 98.50 95 GLY A C 1
ATOM 777 O O . GLY A 1 95 ? -34.349 1.520 24.198 1.00 98.50 95 GLY A O 1
ATOM 778 N N . TRP A 1 96 ? -32.853 0.146 23.239 1.00 98.19 96 TRP A N 1
ATOM 779 C CA . TRP A 1 96 ? -32.892 -0.855 24.315 1.00 98.19 96 TRP A CA 1
ATOM 780 C C . TRP A 1 96 ? -32.408 -0.307 25.662 1.00 98.19 96 TRP A C 1
ATOM 782 O O . TRP A 1 96 ? -32.953 -0.680 26.699 1.00 98.19 96 TRP A O 1
ATOM 792 N N . GLU A 1 97 ? -31.403 0.571 25.665 1.00 98.50 97 GLU A N 1
ATOM 793 C CA . GLU A 1 97 ? -30.889 1.199 26.885 1.00 98.50 97 GLU A CA 1
ATOM 794 C C . GLU A 1 97 ? -31.944 2.105 27.540 1.00 98.50 97 GLU A C 1
ATOM 796 O O . GLU A 1 97 ? -32.173 2.017 28.747 1.00 98.50 97 GLU A O 1
ATOM 801 N N . GLU A 1 98 ? -32.639 2.927 26.752 1.00 98.44 98 GLU A N 1
ATOM 802 C CA . GLU A 1 98 ? -33.722 3.782 27.254 1.00 98.44 98 GLU A CA 1
ATOM 803 C C . GLU A 1 98 ? -34.955 2.970 27.686 1.00 98.44 98 GLU A C 1
ATOM 805 O O . GLU A 1 98 ? -35.557 3.243 2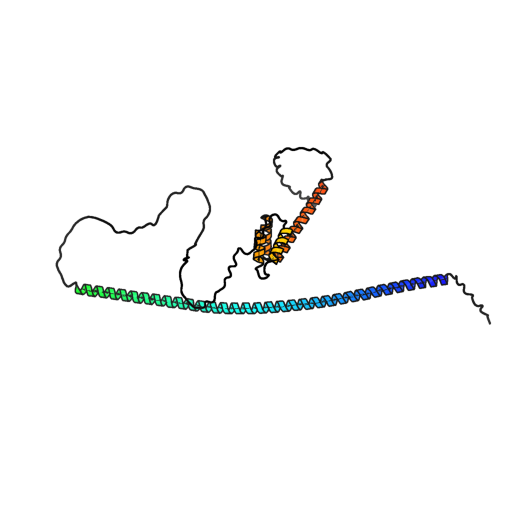8.729 1.00 98.44 98 GLU A O 1
ATOM 810 N N . GLU A 1 99 ? -35.300 1.903 26.961 1.00 98.50 99 GLU A N 1
ATOM 811 C CA . GLU A 1 99 ? -36.319 0.948 27.408 1.00 98.50 99 GLU A CA 1
ATOM 812 C C . GLU A 1 99 ? -35.942 0.257 28.729 1.00 98.50 99 GLU A C 1
ATOM 814 O O . GLU A 1 99 ? -36.807 -0.019 29.559 1.00 98.50 99 GLU A O 1
ATOM 819 N N . SER A 1 100 ? -34.659 -0.035 28.956 1.00 97.31 100 SER A N 1
ATOM 820 C CA . SER A 1 100 ? -34.203 -0.587 30.236 1.00 97.31 100 SER A CA 1
ATOM 821 C C . SER A 1 100 ? -34.363 0.435 31.357 1.00 97.31 100 SER A C 1
ATOM 823 O O . SER A 1 100 ? -34.957 0.121 32.383 1.00 97.31 100 SER A O 1
ATOM 825 N N . LYS A 1 101 ? -33.912 1.678 31.142 1.00 98.25 101 LYS A N 1
ATOM 826 C CA . LYS A 1 101 ? -34.031 2.764 32.130 1.00 98.25 101 LYS A CA 1
ATOM 827 C C . LYS A 1 101 ? -35.485 3.046 32.507 1.00 98.25 101 LYS A C 1
ATOM 829 O O . LYS A 1 101 ? -35.781 3.271 33.679 1.00 98.25 101 LYS A O 1
ATOM 834 N N . THR A 1 102 ? -36.396 3.025 31.534 1.00 98.31 102 THR A N 1
ATOM 835 C CA . THR A 1 102 ? -37.835 3.219 31.783 1.00 98.31 102 THR A CA 1
ATOM 836 C C . THR A 1 102 ? -38.421 2.079 32.615 1.00 98.31 102 THR A C 1
ATOM 838 O O . THR A 1 102 ? -39.035 2.359 33.645 1.00 98.31 102 THR A O 1
ATOM 841 N N . ARG A 1 103 ? -38.151 0.812 32.264 1.00 98.06 103 ARG A N 1
ATOM 842 C CA . ARG A 1 103 ? -38.571 -0.354 33.069 1.00 98.06 103 ARG A CA 1
ATOM 843 C C . ARG A 1 103 ? -37.987 -0.327 34.484 1.00 98.06 103 ARG A C 1
ATOM 845 O O . ARG A 1 103 ? -38.705 -0.598 35.443 1.00 98.06 103 ARG A O 1
ATOM 852 N N . ASP A 1 104 ? -36.715 0.031 34.638 1.00 97.94 104 ASP A N 1
ATOM 853 C CA . ASP A 1 104 ? -36.068 0.149 35.951 1.00 97.94 104 ASP A CA 1
ATOM 854 C C . ASP A 1 104 ? -36.715 1.256 36.799 1.00 97.94 104 ASP A C 1
ATOM 856 O O . ASP A 1 104 ? -36.942 1.077 38.000 1.00 97.94 104 ASP A O 1
ATOM 860 N N . GLY A 1 105 ? -37.078 2.379 36.172 1.00 98.06 105 GLY A N 1
ATOM 861 C CA . GLY A 1 105 ? -37.834 3.458 36.806 1.00 98.06 105 GLY A CA 1
ATOM 862 C C . GLY A 1 105 ? -39.228 3.014 37.260 1.00 98.06 105 GLY A C 1
ATOM 863 O O . GLY A 1 105 ? -39.611 3.271 38.403 1.00 98.06 105 GLY A O 1
ATOM 864 N N . GLU A 1 106 ? -39.963 2.300 36.405 1.00 97.88 106 GLU A N 1
ATOM 865 C CA . GLU A 1 106 ? -41.275 1.722 36.729 1.00 97.88 106 GLU A CA 1
ATOM 866 C C . GLU A 1 106 ? -41.185 0.715 37.886 1.00 97.88 106 GLU A C 1
ATOM 868 O O . GLU A 1 106 ? -41.997 0.754 38.813 1.00 97.88 106 GLU A O 1
ATOM 873 N N . LEU A 1 107 ? -40.166 -0.150 37.891 1.00 97.62 107 LEU A N 1
ATOM 874 C CA . LEU A 1 107 ? -39.920 -1.102 38.976 1.00 97.62 107 LEU A CA 1
ATOM 875 C C . LEU A 1 107 ? -39.588 -0.403 40.297 1.00 97.62 107 LEU A C 1
ATOM 877 O O . LEU A 1 107 ? -40.048 -0.848 41.352 1.00 97.62 107 LEU A O 1
ATOM 881 N N . CYS A 1 108 ? -38.824 0.693 40.265 1.00 97.69 108 CYS A N 1
ATOM 882 C CA . CYS A 1 108 ? -38.551 1.495 41.457 1.00 97.69 108 CYS A CA 1
ATOM 883 C C . CYS A 1 108 ? -39.840 2.101 42.027 1.00 97.69 108 CYS A C 1
ATOM 885 O O . CYS A 1 108 ? -40.097 1.963 43.224 1.00 97.69 108 CYS A O 1
ATOM 887 N N . GLN A 1 109 ? -40.690 2.678 41.172 1.00 97.94 109 GLN A N 1
ATOM 888 C CA . GLN A 1 109 ? -41.992 3.218 41.581 1.00 97.94 109 GLN A CA 1
ATOM 889 C C . GLN A 1 109 ? -42.910 2.129 42.152 1.00 97.94 109 GLN A C 1
ATOM 891 O O . GLN A 1 109 ? -43.515 2.312 43.209 1.00 97.94 109 GLN A O 1
ATOM 896 N N . LEU A 1 110 ? -42.979 0.963 41.503 1.00 98.31 110 LEU A N 1
ATOM 897 C CA . LEU A 1 110 ? -43.761 -0.176 41.985 1.00 98.31 110 LEU A CA 1
ATOM 898 C C . LEU A 1 110 ? -43.256 -0.665 43.349 1.00 98.31 110 LEU A C 1
ATOM 900 O O . LEU A 1 110 ? -44.049 -0.905 44.260 1.00 98.31 110 LEU A O 1
ATOM 904 N N . LYS A 1 111 ? -41.935 -0.778 43.520 1.00 98.31 111 LYS A N 1
ATOM 905 C CA . LYS A 1 111 ? -41.311 -1.171 44.789 1.00 98.31 111 LYS A CA 1
ATOM 906 C C . LYS A 1 111 ? -41.638 -0.182 45.908 1.00 98.31 111 LYS A C 1
ATOM 908 O O . LYS A 1 111 ? -41.929 -0.608 47.025 1.00 98.31 111 LYS A O 1
ATOM 913 N N . GLU A 1 112 ? -41.606 1.118 45.630 1.00 97.94 112 GLU A N 1
ATOM 914 C CA . GLU A 1 112 ? -41.984 2.161 46.591 1.00 97.94 112 GLU A CA 1
ATOM 915 C C . GLU A 1 112 ? -43.475 2.129 46.935 1.00 97.94 112 GLU A C 1
ATOM 917 O O . GLU A 1 112 ? -43.833 2.260 48.109 1.00 97.94 112 GLU A O 1
ATOM 922 N N . SER A 1 113 ? -44.338 1.882 45.947 1.00 98.44 113 SER A N 1
ATOM 923 C CA . SER A 1 113 ? -45.778 1.697 46.149 1.00 98.44 113 SER A CA 1
ATOM 924 C C . SER A 1 113 ? -46.067 0.502 47.066 1.00 98.44 113 SER A C 1
ATOM 926 O O . SE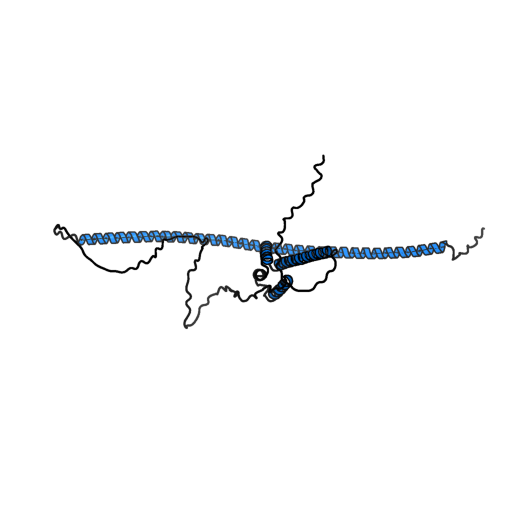R A 1 113 ? -46.731 0.662 48.091 1.00 98.44 113 SER A O 1
ATOM 928 N N . ILE A 1 114 ? -45.481 -0.669 46.778 1.00 98.25 114 ILE A N 1
ATOM 929 C CA . ILE A 1 114 ? -45.613 -1.873 47.616 1.00 98.25 114 ILE A CA 1
ATOM 930 C C . ILE A 1 114 ? -45.076 -1.610 49.022 1.00 98.25 114 ILE A C 1
ATOM 932 O O . ILE A 1 114 ? -45.731 -1.943 50.008 1.00 98.25 114 ILE A O 1
ATOM 936 N N . ARG A 1 115 ? -43.895 -0.990 49.139 1.00 98.44 115 ARG A N 1
ATOM 937 C CA . ARG A 1 115 ? -43.303 -0.652 50.439 1.00 98.44 115 ARG A CA 1
ATOM 938 C C . ARG A 1 115 ? -44.236 0.240 51.256 1.00 98.44 115 ARG A C 1
ATOM 940 O O . ARG A 1 115 ? -44.404 -0.010 52.446 1.00 98.44 115 ARG A O 1
ATOM 947 N N . SER A 1 116 ? -44.828 1.256 50.633 1.00 98.25 116 SER A N 1
ATOM 948 C CA . SER A 1 116 ? -45.751 2.180 51.297 1.00 98.25 116 SER A CA 1
ATOM 949 C C . SER A 1 116 ? -47.007 1.452 51.773 1.00 98.25 116 SER A C 1
ATOM 951 O O . SER A 1 116 ? -47.360 1.565 52.944 1.00 98.25 116 SER A O 1
ATOM 953 N N . LEU A 1 117 ? -47.600 0.613 50.917 1.00 98.12 117 LEU A N 1
ATOM 954 C CA . LEU A 1 117 ? -48.778 -0.193 51.245 1.00 98.12 117 LEU A CA 1
ATOM 955 C C . LEU A 1 117 ? -48.509 -1.166 52.404 1.00 98.12 117 LEU A C 1
ATOM 957 O O . LEU A 1 117 ? -49.311 -1.268 53.329 1.00 98.12 117 LEU A O 1
ATOM 961 N N . VAL A 1 118 ? -47.350 -1.831 52.410 1.00 98.31 118 VAL A N 1
ATOM 962 C CA . VAL A 1 118 ? -46.937 -2.715 53.514 1.00 98.31 118 VAL A CA 1
ATOM 963 C C . VAL A 1 118 ? -46.765 -1.929 54.815 1.00 98.31 118 VAL A C 1
ATOM 965 O O . VAL A 1 118 ? -47.229 -2.369 55.864 1.00 98.31 118 VAL A O 1
ATOM 968 N N . VAL A 1 119 ? -46.118 -0.761 54.771 1.00 98.06 119 VAL A N 1
ATOM 969 C CA . VAL A 1 119 ? -45.931 0.089 55.960 1.00 98.06 119 VAL A CA 1
ATOM 970 C C . VAL A 1 119 ? -47.273 0.583 56.508 1.00 98.06 119 VAL A C 1
ATOM 972 O O . VAL A 1 119 ? -47.454 0.623 57.727 1.00 98.06 119 VAL A O 1
ATOM 975 N N . GLU A 1 120 ? -48.214 0.947 55.638 1.00 97.75 120 GLU A N 1
ATOM 976 C CA . GLU A 1 120 ? -49.565 1.353 56.030 1.00 97.75 120 GLU A CA 1
ATOM 977 C C . GLU A 1 120 ? -50.358 0.205 56.661 1.00 97.75 120 GLU A C 1
ATOM 979 O O . GLU A 1 120 ? -50.921 0.396 57.741 1.00 97.75 120 GLU A O 1
ATOM 984 N N . GLU A 1 121 ? -50.338 -0.995 56.073 1.00 97.56 121 GLU A N 1
ATOM 985 C CA . GLU A 1 121 ? -51.029 -2.166 56.630 1.00 97.56 121 GLU A CA 1
ATOM 986 C C . GLU A 1 121 ? -50.443 -2.571 57.988 1.00 97.56 121 GLU A C 1
ATOM 988 O O . GLU A 1 121 ? -51.180 -2.801 58.947 1.00 97.56 121 GLU A O 1
ATOM 993 N N . VAL A 1 122 ? -49.112 -2.585 58.119 1.00 97.50 122 VAL A N 1
ATOM 994 C CA . VAL A 1 122 ? -48.438 -2.853 59.399 1.00 97.50 122 VAL A CA 1
ATOM 995 C C . VAL A 1 122 ? -48.857 -1.822 60.450 1.00 97.50 122 VAL A C 1
ATOM 997 O O . VAL A 1 122 ? -49.203 -2.186 61.576 1.00 97.50 122 VAL A O 1
ATOM 1000 N N . ARG A 1 123 ? -48.900 -0.533 60.087 1.00 96.69 123 ARG A N 1
ATOM 1001 C CA . ARG A 1 123 ? -49.368 0.538 60.980 1.00 96.69 123 ARG A CA 1
ATOM 1002 C C . ARG A 1 123 ? -50.834 0.337 61.390 1.00 96.69 123 ARG A C 1
ATOM 1004 O O . ARG A 1 123 ? -51.156 0.525 62.564 1.00 96.69 123 ARG A O 1
ATOM 1011 N N . ALA A 1 124 ? -51.702 -0.074 60.465 1.00 95.50 124 ALA A N 1
ATOM 1012 C CA . ALA A 1 124 ? -53.108 -0.374 60.737 1.00 95.50 124 ALA A CA 1
ATOM 1013 C C . ALA A 1 124 ? -53.283 -1.599 61.656 1.00 95.50 124 ALA A C 1
ATOM 1015 O O . ALA A 1 124 ? -54.093 -1.562 62.585 1.00 95.50 124 ALA A O 1
ATOM 1016 N N . CYS A 1 125 ? -52.494 -2.660 61.463 1.00 95.19 125 CYS A N 1
ATOM 1017 C CA . CYS A 1 125 ? -52.452 -3.827 62.350 1.00 95.19 125 CYS A CA 1
ATOM 1018 C C . CYS A 1 125 ? -52.088 -3.447 63.790 1.00 95.19 125 CYS A C 1
ATOM 1020 O O . CYS A 1 125 ? -52.844 -3.769 64.707 1.00 95.19 125 CYS A O 1
ATOM 1022 N N . PHE A 1 126 ? -51.008 -2.683 63.990 1.00 94.62 126 PHE A N 1
ATOM 1023 C CA . PHE A 1 126 ? -50.611 -2.225 65.327 1.00 94.62 126 PHE A CA 1
ATOM 1024 C C . PHE A 1 126 ? -51.661 -1.324 65.996 1.00 94.62 126 PHE A C 1
ATOM 1026 O O . PHE A 1 126 ? -51.800 -1.342 67.221 1.00 94.62 126 PHE A O 1
ATOM 1033 N N . ALA A 1 127 ? -52.399 -0.523 65.221 1.00 91.62 127 ALA A N 1
ATOM 1034 C CA . ALA A 1 127 ? -53.491 0.295 65.747 1.00 91.62 127 ALA A CA 1
ATOM 1035 C C . ALA A 1 127 ? -54.681 -0.564 66.213 1.00 91.62 127 ALA A C 1
ATOM 1037 O O . ALA A 1 127 ? -55.233 -0.309 67.285 1.00 91.62 127 ALA A O 1
ATOM 1038 N N . ARG A 1 128 ? -55.038 -1.611 65.452 1.00 90.94 128 ARG A N 1
ATOM 1039 C CA . ARG A 1 128 ? -56.078 -2.582 65.836 1.00 90.94 128 ARG A CA 1
ATOM 1040 C C . ARG A 1 128 ? -55.710 -3.325 67.122 1.00 90.94 128 ARG A C 1
ATOM 1042 O O . ARG A 1 128 ? -56.535 -3.409 68.025 1.00 90.94 128 ARG A O 1
ATOM 1049 N N . GLU A 1 129 ? -54.473 -3.803 67.237 1.00 88.19 129 GLU A N 1
ATOM 1050 C CA . GLU A 1 129 ? -54.003 -4.567 68.402 1.00 88.19 129 GLU A CA 1
ATOM 1051 C C . GLU A 1 129 ? -53.968 -3.718 69.687 1.00 88.19 129 GLU A C 1
ATOM 1053 O O . GLU A 1 129 ? -54.442 -4.153 70.739 1.00 88.19 129 GLU A O 1
ATOM 1058 N N . ARG A 1 130 ? -53.531 -2.451 69.594 1.00 81.12 130 ARG A N 1
ATOM 1059 C CA . ARG A 1 130 ? -53.610 -1.500 70.720 1.00 81.12 130 ARG A CA 1
ATOM 1060 C C . ARG A 1 130 ? -55.044 -1.217 71.177 1.00 81.12 130 ARG A C 1
ATOM 1062 O O . ARG A 1 130 ? -55.261 -1.024 72.371 1.00 81.12 130 ARG A O 1
ATOM 1069 N N . GLY A 1 131 ? -56.013 -1.202 70.262 1.00 73.94 131 GLY A N 1
ATOM 1070 C CA . GLY A 1 131 ? -57.430 -1.025 70.597 1.00 73.94 131 GLY A CA 1
ATOM 1071 C C . GLY A 1 131 ? -58.034 -2.199 71.376 1.00 73.94 131 GLY A C 1
ATOM 1072 O O . GLY A 1 131 ? -58.961 -1.994 72.154 1.00 73.94 131 GLY A O 1
ATOM 1073 N N . VAL A 1 132 ? -57.493 -3.410 71.212 1.00 69.94 132 VAL A N 1
ATOM 1074 C CA . VAL A 1 132 ? -57.970 -4.628 71.891 1.00 69.94 132 VAL A CA 1
ATOM 1075 C C . VAL A 1 132 ? -57.377 -4.773 73.300 1.00 69.94 132 VAL A C 1
ATOM 1077 O O . VAL A 1 132 ? -58.053 -5.277 74.192 1.00 69.94 132 VAL A O 1
ATOM 1080 N N . LEU A 1 133 ? -56.153 -4.282 73.537 1.00 58.97 133 LEU A N 1
ATOM 1081 C CA . LEU A 1 133 ? -55.460 -4.398 74.834 1.00 58.97 133 LEU A CA 1
ATOM 1082 C C . LEU A 1 133 ? -55.638 -3.182 75.769 1.00 58.97 133 LEU A C 1
ATOM 1084 O O . LEU A 1 133 ? -55.299 -3.253 76.945 1.00 58.97 133 LEU A O 1
ATOM 1088 N N . GLY A 1 134 ? -56.196 -2.067 75.289 1.00 55.88 134 GLY A N 1
ATOM 1089 C CA . GLY A 1 134 ? -56.390 -0.831 76.068 1.00 55.88 134 GLY A CA 1
ATOM 1090 C C . GLY A 1 134 ? -57.595 -0.807 77.025 1.00 55.88 134 GLY A C 1
ATOM 1091 O O . GLY A 1 134 ? -57.967 0.268 77.498 1.00 55.88 134 GLY A O 1
ATOM 1092 N N . GLY A 1 135 ? -58.233 -1.952 77.289 1.00 52.97 135 GLY A N 1
ATOM 1093 C CA . GLY A 1 135 ? -59.443 -2.060 78.113 1.00 52.97 135 GLY A CA 1
ATOM 1094 C C . GLY A 1 135 ? -59.228 -2.163 79.627 1.00 52.97 135 GLY A C 1
ATOM 1095 O O . GLY A 1 135 ? -60.202 -2.053 80.367 1.00 52.97 135 GLY A O 1
ATOM 1096 N N . GLU A 1 136 ? -58.000 -2.335 80.121 1.00 47.16 136 GLU A N 1
ATOM 1097 C CA . GLU A 1 136 ? -57.760 -2.565 81.552 1.00 47.16 136 GLU A CA 1
ATOM 1098 C C . GLU A 1 136 ? -57.042 -1.378 82.205 1.00 47.16 136 GLU A C 1
ATOM 1100 O O . GLU A 1 136 ? -55.821 -1.304 82.326 1.00 47.16 136 GLU A O 1
ATOM 1105 N N . LYS A 1 137 ? -57.849 -0.398 82.627 1.00 54.62 137 LYS A N 1
ATOM 1106 C CA . LYS A 1 137 ? -57.428 0.649 83.562 1.00 54.62 137 LYS A CA 1
ATOM 1107 C C . LYS A 1 137 ? -57.193 0.018 84.936 1.00 54.62 137 LYS A C 1
ATOM 1109 O O . LYS A 1 137 ? -58.140 -0.137 85.699 1.00 54.62 137 LYS A O 1
ATOM 1114 N N . HIS A 1 138 ? -55.950 -0.287 85.271 1.00 40.69 138 HIS A N 1
ATOM 1115 C CA . HIS A 1 138 ? -55.447 -0.277 86.647 1.00 40.69 138 HIS A CA 1
ATOM 1116 C C . HIS A 1 138 ? -54.187 0.593 86.602 1.00 40.69 138 HIS A C 1
ATOM 1118 O O . HIS A 1 138 ? -53.289 0.359 85.807 1.00 40.69 138 HIS A O 1
ATOM 1124 N N . GLY A 1 139 ? -54.187 1.761 87.236 1.00 41.72 139 GLY A N 1
ATOM 1125 C CA . GLY A 1 139 ? -54.055 1.854 88.686 1.00 41.72 139 GLY A CA 1
ATOM 1126 C C . GLY A 1 139 ? -52.571 2.086 88.947 1.00 41.72 139 GLY A C 1
ATOM 1127 O O . GLY A 1 139 ? -51.785 1.151 88.870 1.00 41.72 139 GLY A O 1
ATOM 1128 N N . GLY A 1 140 ? -52.196 3.358 89.102 1.00 49.44 140 GLY A N 1
ATOM 1129 C CA . GLY A 1 140 ? -50.801 3.780 89.183 1.00 49.44 140 GLY A CA 1
ATOM 1130 C C . GLY A 1 140 ? -50.067 3.211 90.388 1.00 49.44 140 GLY A C 1
ATOM 1131 O O . GLY A 1 140 ? -50.712 2.751 91.317 1.00 49.44 140 GLY A O 1
ATOM 1132 N N . VAL A 1 141 ? -48.740 3.320 90.374 1.00 43.16 141 VAL A N 1
ATOM 1133 C CA . VAL A 1 141 ? -47.889 3.450 91.563 1.00 43.16 141 VAL A CA 1
ATOM 1134 C C . VAL A 1 141 ? -46.538 4.017 91.113 1.00 43.16 141 VAL A C 1
ATOM 1136 O O . VAL A 1 141 ? -45.915 3.526 90.172 1.00 43.16 141 VAL A O 1
ATOM 1139 N N . ASP A 1 142 ? -46.129 5.077 91.804 1.00 48.53 142 ASP A N 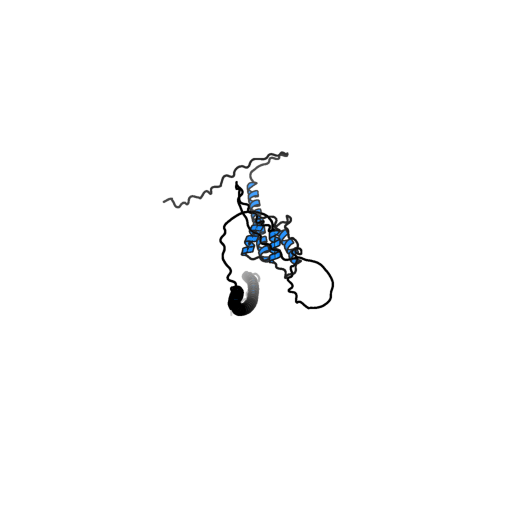1
ATOM 1140 C CA . ASP A 1 142 ? -44.785 5.641 91.845 1.00 48.53 142 ASP A CA 1
ATOM 1141 C C . ASP A 1 142 ? -43.754 4.631 92.374 1.00 48.53 142 ASP A C 1
ATOM 1143 O O . ASP A 1 142 ? -44.021 3.963 93.367 1.00 48.53 142 ASP A O 1
ATOM 1147 N N . ALA A 1 143 ? -42.550 4.589 91.798 1.00 42.31 143 ALA A N 1
ATOM 1148 C CA . ALA A 1 143 ? -41.279 4.288 92.486 1.00 42.31 143 ALA A CA 1
ATOM 1149 C C . ALA A 1 143 ? -40.168 4.254 91.422 1.00 42.31 143 ALA A C 1
ATOM 1151 O O . ALA A 1 143 ? -40.250 3.511 90.452 1.00 42.31 143 ALA A O 1
ATOM 1152 N N . VAL A 1 144 ? -39.196 5.168 91.422 1.00 45.59 144 VAL A N 1
ATOM 1153 C CA . VAL A 1 144 ? -38.024 5.198 92.315 1.00 45.59 144 VAL A CA 1
ATOM 1154 C C . VAL A 1 144 ? -37.190 3.915 92.238 1.00 45.59 144 VAL A C 1
ATOM 1156 O O . VAL A 1 144 ? -37.559 2.888 92.790 1.00 45.59 144 VAL A O 1
ATOM 1159 N N . GLY A 1 145 ? -35.980 4.073 91.693 1.00 39.22 145 GLY A N 1
ATOM 1160 C CA . GLY A 1 145 ? -34.777 3.512 92.304 1.00 39.22 145 GLY A CA 1
ATOM 1161 C C . GLY A 1 145 ? -34.185 2.252 91.674 1.00 39.22 145 GLY A C 1
ATOM 1162 O O . GLY A 1 145 ? -34.706 1.161 91.837 1.00 39.22 145 GLY A O 1
ATOM 1163 N N . GLY A 1 146 ? -32.966 2.408 91.152 1.00 41.34 146 GLY A N 1
ATOM 1164 C CA . GLY A 1 146 ? -31.854 1.611 91.672 1.00 41.34 146 GLY A CA 1
ATOM 1165 C C . GLY A 1 146 ? -31.363 0.417 90.851 1.00 41.34 146 GLY A C 1
ATOM 1166 O O . GLY A 1 146 ? -31.955 -0.649 90.863 1.00 41.34 146 GLY A O 1
ATOM 1167 N N . ASN A 1 147 ? -30.136 0.601 90.357 1.00 41.59 147 ASN A N 1
ATOM 1168 C CA . ASN A 1 147 ? -28.995 -0.318 90.453 1.00 41.59 147 ASN A CA 1
ATOM 1169 C C . ASN A 1 147 ? -28.872 -1.570 89.560 1.00 41.59 147 ASN A C 1
ATOM 1171 O O . ASN A 1 147 ? -29.622 -2.527 89.650 1.00 41.59 147 ASN A O 1
ATOM 1175 N N . GLN A 1 148 ? -27.740 -1.548 88.839 1.00 45.56 148 GLN A N 1
ATOM 1176 C CA . GLN A 1 148 ? -26.639 -2.528 88.827 1.00 45.56 148 GLN A CA 1
ATOM 1177 C C . GLN A 1 148 ? -26.941 -4.021 88.598 1.00 45.56 148 GLN A C 1
ATOM 1179 O O . GLN A 1 148 ? -27.492 -4.688 89.463 1.00 45.56 148 GLN A O 1
ATOM 1184 N N . ALA A 1 149 ? -26.348 -4.564 87.522 1.00 39.75 149 ALA A N 1
ATOM 1185 C CA . ALA A 1 149 ? -25.192 -5.487 87.547 1.00 39.75 149 ALA A CA 1
ATOM 1186 C C . ALA A 1 149 ? -25.299 -6.644 86.522 1.00 39.75 149 ALA A C 1
ATOM 1188 O O . ALA A 1 149 ? -26.043 -7.581 86.764 1.00 39.75 149 ALA A O 1
ATOM 1189 N N . SER A 1 150 ? -24.431 -6.595 85.488 1.00 46.62 150 SER A N 1
ATOM 1190 C CA . SER A 1 150 ? -23.591 -7.704 84.943 1.00 46.62 150 SER A CA 1
ATOM 1191 C C . SER A 1 150 ? -24.247 -8.997 84.374 1.00 46.62 150 SER A C 1
ATOM 1193 O O . SER A 1 150 ? -25.399 -9.278 84.670 1.00 46.62 150 SER A O 1
ATOM 1195 N N . PRO A 1 151 ? -23.504 -9.908 83.698 1.00 58.66 151 PRO A N 1
ATOM 1196 C CA . PRO A 1 151 ? -22.565 -9.728 82.575 1.00 58.66 151 PRO A CA 1
ATOM 1197 C C . PRO A 1 151 ? -22.740 -10.763 81.419 1.00 58.66 151 PRO A C 1
ATOM 1199 O O . PRO A 1 151 ? -23.171 -11.885 81.654 1.00 58.66 151 PRO A O 1
ATOM 1202 N N . ASP A 1 152 ? -22.254 -10.384 80.226 1.00 47.16 152 ASP A N 1
ATOM 1203 C CA . ASP A 1 152 ? -21.621 -11.216 79.167 1.00 47.16 152 ASP A CA 1
ATOM 1204 C C . ASP A 1 152 ? -22.390 -12.363 78.461 1.00 47.16 152 ASP A C 1
ATOM 1206 O O . ASP A 1 152 ? -23.371 -12.893 78.973 1.00 47.16 152 ASP A O 1
ATOM 1210 N N . PRO A 1 153 ? -21.855 -12.899 77.346 1.00 65.19 153 PRO A N 1
ATOM 1211 C CA . PRO A 1 153 ? -21.307 -12.230 76.158 1.00 65.19 153 PRO A CA 1
ATOM 1212 C C . PRO A 1 153 ? -22.056 -12.716 74.904 1.00 65.19 153 PRO A C 1
ATOM 1214 O O . PRO A 1 153 ? -22.497 -13.862 74.856 1.00 65.19 153 PRO A O 1
ATOM 1217 N N . ASP A 1 154 ? -22.119 -11.925 73.830 1.00 45.50 154 ASP A N 1
ATOM 1218 C CA . ASP A 1 154 ? -22.278 -12.573 72.527 1.00 45.50 154 ASP A CA 1
ATOM 1219 C C . ASP A 1 154 ? -21.492 -11.893 71.417 1.00 45.50 154 ASP A C 1
ATOM 1221 O O . ASP A 1 154 ? -21.290 -10.680 71.364 1.00 45.50 154 ASP A O 1
ATOM 1225 N N . MET A 1 155 ? -20.956 -12.782 70.604 1.00 53.91 155 MET A N 1
ATOM 1226 C CA . MET A 1 155 ? -19.802 -12.645 69.755 1.00 53.91 155 MET A CA 1
ATOM 1227 C C . MET A 1 155 ? -20.098 -11.817 68.516 1.00 53.91 155 MET A C 1
ATOM 1229 O O . MET A 1 155 ? -20.974 -12.191 67.743 1.00 53.91 155 MET A O 1
ATOM 1233 N N . VAL A 1 156 ? -19.245 -10.837 68.205 1.00 59.84 156 VAL A N 1
ATOM 1234 C CA . VAL A 1 156 ? -18.875 -10.593 66.803 1.00 59.84 156 VAL A CA 1
ATOM 1235 C C . VAL A 1 156 ? -17.428 -10.078 66.721 1.00 59.84 156 VAL A C 1
ATOM 1237 O O . VAL A 1 156 ? -17.086 -9.124 67.419 1.00 59.84 156 VAL A O 1
ATOM 1240 N N . PRO A 1 157 ? -16.552 -10.690 65.902 1.00 53.47 157 PRO A N 1
ATOM 1241 C CA . PRO A 1 157 ? -15.178 -10.240 65.733 1.00 53.47 157 PRO A CA 1
ATOM 1242 C C . PRO A 1 157 ? -15.105 -9.092 64.719 1.00 53.47 157 PRO A C 1
ATOM 1244 O O . PRO A 1 157 ? -15.190 -9.313 63.513 1.00 53.47 157 PRO A O 1
ATOM 1247 N N . ASP A 1 158 ? -14.875 -7.873 65.204 1.00 46.16 158 ASP A N 1
ATOM 1248 C CA . ASP A 1 158 ? -14.377 -6.776 64.376 1.00 46.16 158 ASP A CA 1
ATOM 1249 C C . ASP A 1 158 ? -12.852 -6.887 64.270 1.00 46.16 158 ASP A C 1
ATOM 1251 O O . ASP A 1 158 ? -12.105 -6.756 65.240 1.00 46.16 158 ASP A O 1
ATOM 1255 N N . SER A 1 159 ? -12.365 -7.158 63.065 1.00 49.94 159 SER A N 1
ATOM 1256 C CA . SER A 1 159 ? -10.949 -7.037 62.716 1.00 49.94 159 SER A CA 1
ATOM 1257 C C . SER A 1 159 ? -10.817 -6.222 61.441 1.00 49.94 159 SER A C 1
ATOM 1259 O O . SER A 1 159 ? -10.437 -6.726 60.389 1.00 49.94 159 SER A O 1
ATOM 1261 N N . MET A 1 160 ? -11.102 -4.925 61.552 1.00 41.50 160 MET A N 1
ATOM 1262 C CA . MET A 1 160 ? -10.529 -3.927 60.656 1.00 41.50 160 MET A CA 1
ATOM 1263 C C . MET A 1 160 ? -9.275 -3.362 61.319 1.00 41.50 160 MET A C 1
ATOM 1265 O O . MET A 1 160 ? -9.315 -2.643 62.315 1.00 41.50 160 MET A O 1
ATOM 1269 N N . ARG A 1 161 ? -8.129 -3.773 60.780 1.00 42.06 161 ARG A N 1
ATOM 1270 C CA . ARG A 1 161 ? -6.794 -3.408 61.245 1.00 42.06 161 ARG A CA 1
ATOM 1271 C C . ARG A 1 161 ? -6.504 -1.949 60.876 1.00 42.06 161 ARG A C 1
ATOM 1273 O O . ARG A 1 161 ? -6.109 -1.671 59.749 1.00 42.06 161 ARG A O 1
ATOM 1280 N N . ASN A 1 162 ? -6.648 -1.039 61.836 1.00 42.84 162 ASN A N 1
ATOM 1281 C CA . ASN A 1 162 ? -6.066 0.301 61.761 1.00 42.84 162 ASN A CA 1
ATOM 1282 C C . ASN A 1 162 ? -4.559 0.217 62.046 1.00 42.84 162 ASN A C 1
ATOM 1284 O O . ASN A 1 162 ? -4.151 -0.202 63.128 1.00 42.84 162 ASN A O 1
ATOM 1288 N N . VAL A 1 163 ? -3.733 0.626 61.081 1.00 39.97 163 VAL A N 1
ATOM 1289 C CA . VAL A 1 163 ? -2.309 0.928 61.292 1.00 39.97 163 VAL A CA 1
ATOM 1290 C C . VAL A 1 163 ? -2.027 2.307 60.702 1.00 39.97 163 VAL A C 1
ATOM 1292 O O . VAL A 1 163 ? -1.698 2.439 59.530 1.00 39.97 163 VAL A O 1
ATOM 1295 N N . GLU A 1 164 ? -2.134 3.320 61.553 1.00 47.25 164 GLU A N 1
ATOM 1296 C CA . GLU A 1 164 ? -1.376 4.572 61.480 1.00 47.25 164 GLU A CA 1
ATOM 1297 C C . GLU A 1 164 ? -0.704 4.686 62.855 1.00 47.25 164 GLU A C 1
ATOM 1299 O O . GLU A 1 164 ? -1.375 4.774 63.879 1.00 47.25 164 GLU A O 1
ATOM 1304 N N . SER A 1 165 ? 0.610 4.520 62.990 1.00 46.25 165 SER A N 1
ATOM 1305 C CA . SER A 1 165 ? 1.557 5.638 62.948 1.00 46.25 165 SER A CA 1
ATOM 1306 C C . SER A 1 165 ? 2.992 5.102 63.035 1.00 46.25 165 SER A C 1
ATOM 1308 O O . SER A 1 165 ? 3.264 4.275 63.902 1.00 46.25 165 SER A O 1
ATOM 1310 N N . ALA A 1 166 ? 3.893 5.603 62.183 1.00 38.22 166 ALA A N 1
ATOM 1311 C CA . ALA A 1 166 ? 5.208 6.162 62.546 1.00 38.22 166 ALA A CA 1
ATOM 1312 C C . ALA A 1 166 ? 6.144 6.182 61.324 1.00 38.22 166 ALA A C 1
ATOM 1314 O O . ALA A 1 166 ? 6.730 5.181 60.919 1.00 38.22 166 ALA A O 1
ATOM 1315 N N . THR A 1 167 ? 6.260 7.371 60.751 1.00 40.28 167 THR A N 1
ATOM 1316 C CA . THR A 1 167 ? 7.275 7.831 59.802 1.00 40.28 167 THR A CA 1
ATOM 1317 C C . THR A 1 167 ? 8.632 8.041 60.474 1.00 40.28 167 THR A C 1
ATOM 1319 O O . THR A 1 167 ? 8.684 8.740 61.482 1.00 40.28 167 THR A O 1
ATOM 1322 N N . ASP A 1 168 ? 9.708 7.543 59.852 1.00 40.12 168 ASP A N 1
ATOM 1323 C CA . ASP A 1 168 ? 10.907 8.333 59.507 1.00 40.12 168 ASP A CA 1
ATOM 1324 C C . ASP A 1 168 ? 11.709 7.630 58.369 1.00 40.12 168 ASP A C 1
ATOM 1326 O O . ASP A 1 168 ? 11.359 6.503 58.010 1.00 40.12 168 ASP A O 1
ATOM 1330 N N . PRO A 1 169 ? 12.656 8.281 57.656 1.00 52.56 169 PRO A N 1
ATOM 1331 C CA . PRO A 1 169 ? 12.419 8.673 56.267 1.00 52.56 169 PRO A CA 1
ATOM 1332 C C . PRO A 1 169 ? 13.382 8.036 55.240 1.00 52.56 169 PRO A C 1
ATOM 1334 O O . PRO A 1 169 ? 14.388 7.428 55.585 1.00 52.56 169 PRO A O 1
ATOM 1337 N N . LEU A 1 170 ? 13.088 8.304 53.957 1.00 44.66 170 LEU A N 1
ATOM 1338 C CA . LEU A 1 170 ? 13.918 8.111 52.749 1.00 44.66 170 LEU A CA 1
ATOM 1339 C C . LEU A 1 170 ? 13.927 6.718 52.089 1.00 44.66 170 LEU A C 1
ATOM 1341 O O . LEU A 1 170 ? 14.916 6.000 52.149 1.00 44.66 170 LEU A O 1
ATOM 1345 N N . GLN A 1 171 ? 12.940 6.458 51.224 1.00 39.44 171 GLN A N 1
ATOM 1346 C CA . GLN A 1 171 ? 13.261 6.114 49.830 1.00 39.44 171 GLN A CA 1
ATOM 1347 C C . GLN A 1 171 ? 12.066 6.357 48.905 1.00 39.44 171 GLN A C 1
ATOM 1349 O O . GLN A 1 171 ? 10.952 5.898 49.131 1.00 39.44 171 GLN A O 1
ATOM 1354 N N . LYS A 1 172 ? 12.312 7.179 47.889 1.00 43.59 172 LYS A N 1
ATOM 1355 C CA . LYS A 1 172 ? 11.327 7.760 46.985 1.00 43.59 172 LYS A CA 1
ATOM 1356 C C . LYS A 1 172 ? 11.057 6.841 45.783 1.00 43.59 172 LYS A C 1
ATOM 1358 O O . LYS A 1 172 ? 12.008 6.415 45.134 1.00 43.59 172 LYS A O 1
ATOM 1363 N N . ASN A 1 173 ? 9.762 6.735 45.453 1.00 39.44 173 ASN A N 1
ATOM 1364 C CA . ASN A 1 173 ? 9.132 6.406 44.157 1.00 39.44 173 ASN A CA 1
ATOM 1365 C C . ASN A 1 173 ? 8.984 4.904 43.829 1.00 39.44 173 ASN A C 1
ATOM 1367 O O . ASN A 1 173 ? 9.963 4.178 43.868 1.00 39.44 173 ASN A O 1
ATOM 1371 N N . SER A 1 174 ? 7.860 4.346 43.366 1.00 41.22 174 SER A N 1
ATOM 1372 C CA . SER A 1 174 ? 6.448 4.740 43.186 1.00 41.22 174 SER A CA 1
ATOM 1373 C C . SER A 1 174 ? 5.768 3.467 42.626 1.00 41.22 174 SER A C 1
ATOM 1375 O O . SER A 1 174 ? 6.181 2.992 41.575 1.00 41.22 174 SER A O 1
ATOM 1377 N N . LEU A 1 175 ? 4.922 2.741 43.373 1.00 50.44 175 LEU A N 1
ATOM 1378 C CA . LEU A 1 175 ? 3.454 2.623 43.180 1.00 50.44 175 LEU A CA 1
ATOM 1379 C C . LEU A 1 175 ? 2.982 2.914 41.734 1.00 50.44 175 LEU A C 1
ATOM 1381 O O . LEU A 1 175 ? 3.283 3.988 41.223 1.00 50.44 175 LEU A O 1
ATOM 1385 N N . ARG A 1 176 ? 2.231 2.062 41.015 1.00 45.69 176 ARG A N 1
ATOM 1386 C CA . ARG A 1 176 ? 0.892 1.450 41.257 1.00 45.69 176 ARG A CA 1
ATOM 1387 C C . ARG A 1 176 ? 0.529 0.684 39.952 1.00 45.69 176 ARG A C 1
ATOM 1389 O O . ARG A 1 176 ? 1.050 1.056 38.912 1.00 45.69 176 ARG A O 1
ATOM 1396 N N . SER A 1 177 ? -0.362 -0.300 39.842 1.00 42.78 177 SER A N 1
ATOM 1397 C CA . SER A 1 177 ? -1.310 -0.968 40.740 1.00 42.78 177 SER A CA 1
ATOM 1398 C C . SER A 1 177 ? -1.831 -2.219 40.027 1.00 42.78 177 SER A C 1
ATOM 1400 O O . SER A 1 177 ? -2.174 -2.163 38.849 1.00 42.78 177 SER A O 1
ATOM 1402 N N . LEU A 1 178 ? -1.925 -3.303 40.789 1.00 44.38 178 LEU A N 1
ATOM 1403 C CA . LEU A 1 178 ? -2.613 -4.551 40.482 1.00 44.38 178 LEU A CA 1
ATOM 1404 C C . LEU A 1 178 ? -4.131 -4.390 40.669 1.00 44.38 178 LEU A C 1
ATOM 1406 O O . LEU A 1 178 ? -4.564 -3.861 41.692 1.00 44.38 178 LEU A O 1
ATOM 1410 N N . THR A 1 179 ? -4.912 -4.939 39.742 1.00 46.06 179 THR A N 1
ATOM 1411 C CA . THR A 1 179 ? -6.261 -5.473 39.993 1.00 46.06 179 THR A CA 1
ATOM 1412 C C . THR A 1 179 ? -6.383 -6.770 39.214 1.00 46.06 179 THR A C 1
ATOM 1414 O O . THR A 1 179 ? -6.727 -6.778 38.037 1.00 46.06 179 THR A O 1
ATOM 1417 N N . GLU A 1 180 ? -6.047 -7.862 39.889 1.00 44.47 180 GLU A N 1
ATOM 1418 C CA . GLU A 1 180 ? -6.238 -9.228 39.427 1.00 44.47 180 GLU A CA 1
ATOM 1419 C C . GLU A 1 180 ? -7.214 -9.855 40.426 1.00 44.47 180 GLU A C 1
ATOM 1421 O O . GLU A 1 180 ? -6.918 -9.972 41.615 1.00 44.47 180 GLU A O 1
ATOM 1426 N N . THR A 1 181 ? -8.440 -10.129 39.983 1.00 53.56 181 THR A N 1
ATOM 1427 C CA . THR A 1 181 ? -9.462 -10.805 40.792 1.00 53.56 181 THR A CA 1
ATOM 1428 C C . THR A 1 181 ? -10.061 -11.942 39.972 1.00 53.56 181 THR A C 1
ATOM 1430 O O . THR A 1 181 ? -10.996 -11.778 39.198 1.00 53.56 181 THR A O 1
ATOM 1433 N N . THR A 1 182 ? -9.395 -13.086 40.097 1.00 57.91 182 THR A N 1
ATOM 1434 C CA . THR A 1 182 ? -9.934 -14.408 40.448 1.00 57.91 182 THR A CA 1
ATOM 1435 C C . THR A 1 182 ? -11.375 -14.739 40.031 1.00 57.91 182 THR A C 1
ATOM 1437 O O . THR A 1 182 ? -12.318 -14.422 40.748 1.00 57.91 182 THR A O 1
ATOM 1440 N N . TRP A 1 183 ? -11.526 -15.550 38.976 1.00 47.59 183 TRP A N 1
ATOM 1441 C CA . TRP A 1 183 ? -12.630 -16.511 38.854 1.00 47.59 183 TRP A CA 1
ATOM 1442 C C . TRP A 1 183 ? -12.093 -17.903 38.485 1.00 47.59 183 TRP A C 1
ATOM 1444 O O . TRP A 1 183 ? -11.650 -18.146 37.370 1.00 47.59 183 TRP A O 1
ATOM 1454 N N . GLY A 1 184 ? -12.119 -18.786 39.490 1.00 37.88 184 GLY A N 1
ATOM 1455 C CA . GLY A 1 184 ? -12.367 -20.231 39.424 1.00 37.88 184 GLY A CA 1
ATOM 1456 C C . GLY A 1 184 ? -11.695 -21.076 38.341 1.00 37.88 184 GLY A C 1
ATOM 1457 O O . GLY A 1 184 ? -12.255 -21.279 37.271 1.00 37.88 184 GLY A O 1
ATOM 1458 N N . SER A 1 185 ? -10.604 -21.749 38.712 1.00 35.69 185 SER A N 1
ATOM 1459 C CA . SER A 1 185 ? -10.241 -23.040 38.125 1.00 35.69 185 SER A CA 1
ATOM 1460 C C . SER A 1 185 ? -10.690 -24.144 39.086 1.00 35.69 185 SER A C 1
ATOM 1462 O O . SER A 1 185 ? -10.253 -24.179 40.236 1.00 35.69 185 SER A O 1
ATOM 1464 N N . SER A 1 186 ? -11.580 -25.031 38.641 1.00 35.59 186 SER A N 1
ATOM 1465 C CA . SER A 1 186 ? -11.851 -26.295 39.327 1.00 35.59 186 SER A CA 1
ATOM 1466 C C . SER A 1 186 ? -11.937 -27.400 38.284 1.00 35.59 186 SER A C 1
ATOM 1468 O O . SER A 1 186 ? -12.852 -27.451 37.465 1.00 35.59 186 SER A O 1
ATOM 1470 N N . ASN A 1 187 ? -10.913 -28.246 38.289 1.00 42.78 187 ASN A N 1
ATOM 1471 C CA . ASN A 1 187 ? -10.860 -29.469 37.512 1.00 42.78 187 ASN A CA 1
ATOM 1472 C C . ASN A 1 187 ? -11.601 -30.591 38.247 1.00 42.78 187 ASN A C 1
ATOM 1474 O O . ASN A 1 187 ? -11.571 -30.658 39.472 1.00 42.78 187 ASN A O 1
ATOM 1478 N N . GLN A 1 188 ? -12.055 -31.556 37.439 1.00 36.91 188 GLN A N 1
ATOM 1479 C CA . GLN A 1 188 ? -12.188 -32.981 37.767 1.00 36.91 188 GLN A CA 1
ATOM 1480 C C . GLN A 1 188 ? -13.562 -33.445 38.293 1.00 36.91 188 GLN A C 1
ATOM 1482 O O . GLN A 1 188 ? -13.871 -33.336 39.471 1.00 36.91 188 GLN A O 1
ATOM 1487 N N . SER A 1 189 ? -14.337 -34.122 37.432 1.00 36.72 189 SER A N 1
ATOM 1488 C CA . SER A 1 189 ? -14.539 -35.587 37.503 1.00 36.72 189 SER A CA 1
ATOM 1489 C C . SER A 1 189 ? -15.878 -36.053 36.893 1.00 36.72 189 SER A C 1
ATOM 1491 O O . SER A 1 189 ? -16.939 -35.537 37.212 1.00 36.72 189 SER A O 1
ATOM 1493 N N . GLN A 1 190 ? -15.774 -37.133 36.107 1.00 40.94 190 GLN A N 1
ATOM 1494 C CA . GLN A 1 190 ? -16.756 -38.205 35.861 1.00 40.94 190 GLN A CA 1
ATOM 1495 C C . GLN A 1 190 ? -17.966 -38.027 34.910 1.00 40.94 190 GLN A C 1
ATOM 1497 O O . GLN A 1 190 ? -18.961 -37.384 35.200 1.00 40.94 190 GLN A O 1
ATOM 1502 N N . LYS A 1 191 ? -17.886 -38.815 33.819 1.00 46.25 191 LYS A N 1
ATOM 1503 C CA . LYS A 1 191 ? -18.917 -39.711 33.244 1.00 46.25 191 LYS A CA 1
ATOM 1504 C C . LYS A 1 191 ? -20.371 -39.204 33.179 1.00 46.25 191 LYS A C 1
ATOM 1506 O O . LYS A 1 191 ? -21.121 -39.426 34.115 1.00 46.25 191 LYS A O 1
ATOM 1511 N N . SER A 1 192 ? -20.803 -38.801 31.979 1.00 35.84 192 SER A N 1
ATOM 1512 C CA . SER A 1 192 ? -21.961 -39.370 31.243 1.00 35.84 192 SER A CA 1
ATOM 1513 C C . SER A 1 192 ? -22.283 -38.490 30.026 1.00 35.84 192 SER A C 1
ATOM 1515 O O . SER A 1 192 ? -22.557 -37.310 30.166 1.00 35.84 192 SER A O 1
ATOM 1517 N N . SER A 1 193 ? -22.098 -39.014 28.816 1.00 42.41 193 SER A N 1
ATOM 1518 C CA . SER A 1 193 ? -23.187 -39.356 27.884 1.00 42.41 193 SER A CA 1
ATOM 1519 C C . SER A 1 193 ? -23.958 -38.172 27.264 1.00 42.41 193 SER A C 1
ATOM 1521 O O . SER A 1 193 ? -24.917 -37.666 27.827 1.00 42.41 193 SER A O 1
ATOM 1523 N N . ASN A 1 194 ? -23.566 -37.886 26.017 1.00 41.97 194 ASN A N 1
ATOM 1524 C CA . ASN A 1 194 ? -24.357 -37.451 24.859 1.00 41.97 194 ASN A CA 1
ATOM 1525 C C . ASN A 1 194 ? -25.048 -36.070 24.791 1.00 41.97 194 ASN A C 1
ATOM 1527 O O . ASN A 1 194 ? -26.117 -35.847 25.341 1.00 41.97 194 ASN A O 1
ATOM 1531 N N . ARG A 1 195 ? -24.522 -35.313 23.808 1.00 51.84 195 ARG A N 1
ATOM 1532 C CA . ARG A 1 195 ? -25.182 -34.434 22.818 1.00 51.84 195 ARG A CA 1
ATOM 1533 C C . ARG A 1 195 ? -25.706 -33.074 23.292 1.00 51.84 195 ARG A C 1
ATOM 1535 O O . ARG A 1 195 ? -26.851 -32.957 23.696 1.00 51.84 195 ARG A O 1
ATOM 1542 N N . SER A 1 196 ? -24.965 -32.019 22.949 1.00 32.78 196 SER A N 1
ATOM 1543 C CA . SER A 1 196 ? -25.471 -31.006 22.007 1.00 32.78 196 SER A CA 1
ATOM 1544 C C . SER A 1 196 ? -24.304 -30.242 21.364 1.00 32.78 196 SER A C 1
ATOM 1546 O O . SER A 1 196 ? -23.240 -30.111 21.961 1.00 32.78 196 SER A O 1
ATOM 1548 N N . PHE A 1 197 ? -24.478 -29.882 20.092 1.00 44.94 197 PHE A N 1
ATOM 1549 C CA . PHE A 1 197 ? -23.510 -29.194 19.240 1.00 44.94 197 PHE A CA 1
ATOM 1550 C C . PHE A 1 197 ? -23.375 -27.735 19.672 1.00 44.94 197 PHE A C 1
ATOM 1552 O O . PHE A 1 197 ? -24.371 -27.017 19.631 1.00 44.94 197 PHE A O 1
ATOM 1559 N N . ASP A 1 198 ? -22.154 -27.305 19.992 1.00 33.03 198 ASP A N 1
ATOM 1560 C CA . ASP A 1 198 ? -21.831 -25.897 20.203 1.00 33.03 198 ASP A CA 1
ATOM 1561 C C . ASP A 1 198 ? -20.716 -25.466 19.242 1.00 33.03 198 ASP A C 1
ATOM 1563 O O . ASP A 1 198 ? -19.695 -26.143 19.075 1.00 33.03 198 ASP A O 1
ATOM 1567 N N . CYS A 1 199 ? -20.979 -24.375 18.527 1.00 37.72 199 CYS A N 1
ATOM 1568 C CA . CYS A 1 199 ? -20.181 -23.875 17.417 1.00 37.72 199 CYS A CA 1
ATOM 1569 C C . CYS A 1 199 ? -19.017 -23.055 17.984 1.00 37.72 199 CYS A C 1
ATOM 1571 O O . CYS A 1 199 ? -19.152 -21.871 18.284 1.00 37.72 199 CYS A O 1
ATOM 1573 N N . GLY A 1 200 ? -17.878 -23.720 18.184 1.00 34.66 200 GLY A N 1
ATOM 1574 C CA . GLY A 1 200 ? -16.679 -23.128 18.764 1.00 34.66 200 GLY A CA 1
ATOM 1575 C C . GLY A 1 200 ? -16.103 -21.991 17.919 1.00 34.66 200 GLY A C 1
ATOM 1576 O O . GLY A 1 200 ? -15.573 -22.211 16.828 1.00 34.66 200 GLY A O 1
ATOM 1577 N N . ALA A 1 201 ? -16.129 -20.784 18.483 1.00 44.59 201 ALA A N 1
ATOM 1578 C CA . ALA A 1 201 ? -15.216 -19.707 18.139 1.00 44.59 201 ALA A CA 1
ATOM 1579 C C . ALA A 1 201 ? -13.776 -20.174 18.417 1.00 44.59 201 ALA A C 1
ATOM 1581 O O . ALA A 1 201 ? -13.317 -20.211 19.556 1.00 44.59 201 ALA A O 1
ATOM 1582 N N . TYR A 1 202 ? -13.076 -20.576 17.357 1.00 42.94 202 TYR A N 1
ATOM 1583 C CA . TYR A 1 202 ? -11.669 -20.966 17.393 1.00 42.94 202 TYR A CA 1
ATOM 1584 C C . TYR A 1 202 ? -10.785 -19.712 17.503 1.00 42.94 202 TYR A C 1
ATOM 1586 O O . TYR A 1 202 ? -10.226 -19.220 16.521 1.00 42.94 202 TYR A O 1
ATOM 1594 N N . THR A 1 203 ? -10.626 -19.183 18.714 1.00 41.94 203 THR A N 1
ATOM 1595 C CA . THR A 1 203 ? -9.450 -18.385 19.073 1.00 41.94 203 THR A CA 1
ATOM 1596 C C . THR A 1 203 ? -8.251 -19.324 19.083 1.00 41.94 203 THR A C 1
ATOM 1598 O O . THR A 1 203 ? -7.948 -19.991 20.066 1.00 41.94 203 THR A O 1
ATOM 1601 N N . PHE A 1 204 ? -7.575 -19.413 17.938 1.00 42.69 204 PHE A N 1
ATOM 1602 C CA . PHE A 1 204 ? -6.259 -20.028 17.831 1.00 42.69 204 PHE A CA 1
ATOM 1603 C C . PHE A 1 204 ? -5.262 -19.136 18.595 1.00 42.69 204 PHE A C 1
ATOM 1605 O O . PHE A 1 204 ? -4.568 -18.299 18.015 1.00 42.69 204 PHE A O 1
ATOM 1612 N N . GLU A 1 205 ? -5.198 -19.291 19.918 1.00 45.53 205 GLU A N 1
ATOM 1613 C CA . GLU A 1 205 ? -3.988 -18.989 20.677 1.00 45.53 205 GLU A CA 1
ATOM 1614 C C . GLU A 1 205 ? -2.909 -19.962 20.189 1.00 45.53 205 GLU A C 1
ATOM 1616 O O . GLU A 1 205 ? -2.692 -21.039 20.738 1.00 45.53 205 GLU A O 1
ATOM 1621 N N . LEU A 1 206 ? -2.270 -19.611 19.067 1.00 49.06 206 LEU A N 1
ATOM 1622 C CA . LEU A 1 206 ? -1.020 -20.227 18.642 1.00 49.06 206 LEU A CA 1
ATOM 1623 C C . LEU A 1 206 ? 0.030 -19.880 19.698 1.00 49.06 206 LEU A C 1
ATOM 1625 O O . LEU A 1 206 ? 0.657 -18.821 19.648 1.00 49.06 206 LEU A O 1
ATOM 1629 N N . ASP A 1 207 ? 0.137 -20.786 20.663 1.00 43.69 207 ASP A N 1
ATOM 1630 C CA . ASP A 1 207 ? 1.313 -21.168 21.429 1.00 43.69 207 ASP A CA 1
ATOM 1631 C C . ASP A 1 207 ? 2.554 -20.340 21.041 1.00 43.69 207 ASP A C 1
ATOM 1633 O O . ASP A 1 207 ? 3.192 -20.553 20.001 1.00 43.69 207 ASP A O 1
ATOM 1637 N N . ALA A 1 208 ? 2.882 -19.343 21.870 1.00 52.97 208 ALA A N 1
ATOM 1638 C CA . ALA A 1 208 ? 3.994 -18.412 21.663 1.00 52.97 208 ALA A CA 1
ATOM 1639 C C . ALA A 1 208 ? 5.369 -19.111 21.533 1.00 52.97 208 ALA A C 1
ATOM 1641 O O . ALA A 1 208 ? 6.353 -18.463 21.165 1.00 52.97 208 ALA A O 1
ATOM 1642 N N . ASN A 1 209 ? 5.403 -20.426 21.771 1.00 54.16 209 ASN A N 1
ATOM 1643 C CA . ASN A 1 209 ? 6.549 -21.324 21.729 1.00 54.16 209 ASN A CA 1
ATOM 1644 C C . ASN A 1 209 ? 6.854 -21.934 20.345 1.00 54.16 209 ASN A C 1
ATOM 1646 O O . ASN A 1 209 ? 7.908 -22.538 20.186 1.00 54.16 209 ASN A O 1
ATOM 1650 N N . GLN A 1 210 ? 5.989 -21.788 19.330 1.00 58.62 210 GLN A N 1
ATOM 1651 C CA . GLN A 1 210 ? 6.222 -22.402 18.003 1.00 58.62 210 GLN A CA 1
ATOM 1652 C C . GLN A 1 210 ? 7.000 -21.534 17.008 1.00 58.62 210 GLN A C 1
ATOM 1654 O O . GLN A 1 210 ? 7.194 -21.925 15.856 1.00 58.62 210 GLN A O 1
ATOM 1659 N N . HIS A 1 211 ? 7.426 -20.339 17.406 1.00 62.22 211 HIS A N 1
ATOM 1660 C CA . HIS A 1 211 ? 8.286 -19.529 16.556 1.00 62.22 211 HIS A CA 1
ATOM 1661 C C . HIS A 1 211 ? 9.740 -19.692 17.000 1.00 62.22 211 HIS A C 1
ATOM 1663 O O . HIS A 1 211 ? 10.025 -19.441 18.173 1.00 62.22 211 HIS A O 1
ATOM 1669 N N . PRO A 1 212 ? 10.651 -20.083 16.092 1.00 70.62 212 PRO A N 1
ATOM 1670 C CA . PRO A 1 212 ? 12.069 -20.194 16.410 1.00 70.62 212 PRO A CA 1
ATOM 1671 C C . PRO A 1 212 ? 12.576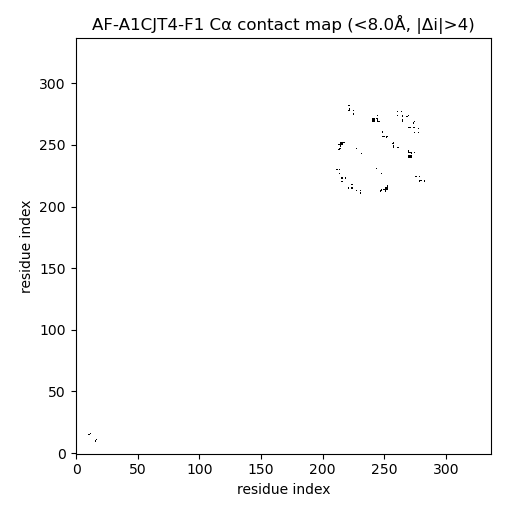 -18.867 16.988 1.00 70.62 212 PRO A C 1
ATOM 1673 O O . PRO A 1 212 ? 12.247 -17.789 16.486 1.00 70.62 212 PRO A O 1
ATOM 1676 N N . GLN A 1 213 ? 13.320 -18.938 18.094 1.00 79.75 213 GLN A N 1
ATOM 1677 C CA . GLN A 1 213 ? 13.988 -17.769 18.660 1.00 79.75 213 GLN A CA 1
ATOM 1678 C C . GLN A 1 213 ? 15.086 -17.340 17.685 1.00 79.75 213 GLN A C 1
ATOM 1680 O O . GLN A 1 213 ? 16.113 -17.999 17.589 1.00 79.75 213 GLN A O 1
ATOM 1685 N N . ILE A 1 214 ? 14.853 -16.253 16.954 1.00 90.44 214 ILE A N 1
ATOM 1686 C CA . ILE A 1 214 ? 15.849 -15.644 16.072 1.00 90.44 214 ILE A CA 1
ATOM 1687 C C . ILE A 1 214 ? 16.736 -14.770 16.967 1.00 90.44 214 ILE A C 1
ATOM 1689 O O . ILE A 1 214 ? 16.249 -13.797 17.542 1.00 90.44 214 ILE A O 1
ATOM 1693 N N . LYS A 1 215 ? 17.995 -15.168 17.167 1.00 94.75 215 LYS A N 1
ATOM 1694 C CA . LYS A 1 215 ? 19.002 -14.433 17.950 1.00 94.75 215 LYS A CA 1
ATOM 1695 C C . LYS A 1 215 ? 20.254 -14.228 17.103 1.00 94.75 215 LYS A C 1
ATOM 1697 O O . LYS A 1 215 ? 20.579 -15.091 16.293 1.00 94.75 215 LYS A O 1
ATOM 1702 N N . GLN A 1 216 ? 20.933 -13.097 17.289 1.00 95.06 216 GLN A N 1
ATOM 1703 C CA . GLN A 1 216 ? 22.118 -12.745 16.506 1.00 95.06 216 GLN A CA 1
ATOM 1704 C C . GLN A 1 216 ? 23.311 -13.656 16.809 1.00 95.06 216 GLN A C 1
ATOM 1706 O O . GLN A 1 216 ? 24.039 -14.013 15.888 1.00 95.06 216 GLN A O 1
ATOM 1711 N N . GLU A 1 217 ? 23.470 -14.098 18.061 1.00 92.38 217 GLU A N 1
ATOM 1712 C CA . GLU A 1 217 ? 24.495 -15.075 18.473 1.00 92.38 217 GLU A CA 1
ATOM 1713 C C . GLU A 1 217 ? 25.922 -14.671 18.051 1.00 92.38 217 GLU A C 1
ATOM 1715 O O . GLU A 1 217 ? 26.754 -15.522 17.736 1.00 92.38 217 GLU A O 1
ATOM 1720 N N . GLY A 1 218 ? 26.218 -13.367 18.022 1.00 91.56 218 GLY A N 1
ATOM 1721 C CA . GLY A 1 218 ? 27.513 -12.842 17.587 1.00 91.56 218 GLY A CA 1
ATOM 1722 C C . GLY A 1 218 ? 27.764 -12.846 16.073 1.00 91.56 218 GLY A C 1
ATOM 1723 O O . GLY A 1 218 ? 28.875 -12.510 15.663 1.00 91.56 218 GLY A O 1
ATOM 1724 N N . ARG A 1 219 ? 26.774 -13.195 15.239 1.00 93.81 219 ARG A N 1
ATOM 1725 C CA . ARG A 1 219 ? 26.859 -13.074 13.770 1.00 93.81 219 ARG A CA 1
ATOM 1726 C C . ARG A 1 219 ? 26.892 -11.610 13.348 1.00 93.81 219 ARG A C 1
ATOM 1728 O O . ARG A 1 219 ? 26.298 -10.753 14.012 1.00 93.81 219 ARG A O 1
ATOM 1735 N N . ASP A 1 220 ? 27.537 -11.315 12.221 1.00 94.69 220 ASP A N 1
ATOM 1736 C CA . ASP A 1 220 ? 27.431 -9.976 11.641 1.00 94.69 220 ASP A CA 1
ATOM 1737 C C . ASP A 1 220 ? 25.987 -9.686 11.189 1.00 94.69 220 ASP A C 1
ATOM 1739 O O . ASP A 1 220 ? 25.179 -10.598 11.004 1.00 94.69 220 ASP A O 1
ATOM 1743 N N . LEU A 1 221 ? 25.632 -8.409 11.047 1.00 9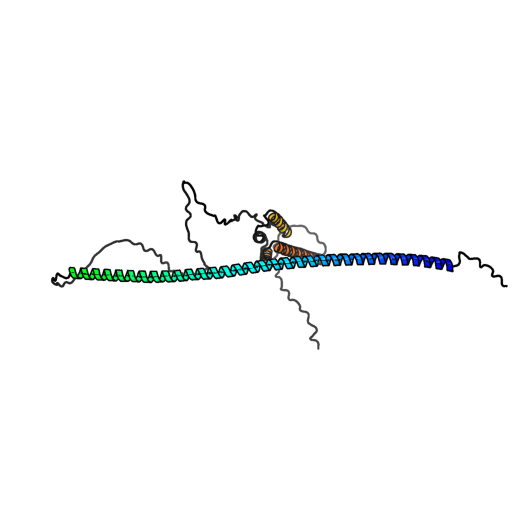4.12 221 LEU A N 1
ATOM 1744 C CA . LEU A 1 221 ? 24.266 -7.996 10.739 1.00 94.12 221 LEU A CA 1
ATOM 1745 C C . LEU A 1 221 ? 23.770 -8.569 9.396 1.00 94.12 221 LEU A C 1
ATOM 1747 O O . LEU A 1 221 ? 22.611 -8.981 9.317 1.00 94.12 221 LEU A O 1
ATOM 1751 N N . GLY A 1 222 ? 24.637 -8.657 8.380 1.00 93.62 222 GLY A N 1
ATOM 1752 C CA . GLY A 1 222 ? 24.290 -9.254 7.083 1.00 93.62 222 GLY A CA 1
ATOM 1753 C C . GLY A 1 222 ? 24.082 -10.774 7.159 1.00 93.62 222 GLY A C 1
ATOM 1754 O O . GLY A 1 222 ? 23.117 -11.319 6.612 1.00 93.62 222 GLY A O 1
ATOM 1755 N N . GLU A 1 223 ? 24.935 -11.471 7.915 1.00 95.38 223 GLU A N 1
ATOM 1756 C CA . GLU A 1 223 ? 24.801 -12.913 8.171 1.00 95.38 223 GLU A CA 1
ATOM 1757 C C . GLU A 1 223 ? 23.552 -13.228 9.002 1.00 95.38 223 GLU A C 1
ATOM 1759 O O . GLU A 1 223 ? 22.851 -14.211 8.749 1.00 95.38 223 GLU A O 1
ATOM 1764 N N . TYR A 1 224 ? 23.248 -12.376 9.982 1.00 96.38 224 TYR A N 1
ATOM 1765 C CA . TYR A 1 224 ? 22.058 -12.488 10.812 1.00 96.38 224 TYR A CA 1
ATOM 1766 C C . TYR A 1 224 ? 20.777 -12.271 10.002 1.00 96.38 224 TYR A C 1
ATOM 1768 O O . TYR A 1 224 ? 19.825 -13.037 10.161 1.00 96.38 224 TYR A O 1
ATOM 1776 N N . LEU A 1 225 ? 20.760 -11.287 9.094 1.00 95.69 225 LEU A N 1
ATOM 1777 C CA . LEU A 1 225 ? 19.641 -11.064 8.175 1.00 95.69 225 LEU A CA 1
ATOM 1778 C C . LEU A 1 225 ? 19.408 -12.285 7.276 1.00 95.69 225 LEU A C 1
ATOM 1780 O O . LEU A 1 225 ? 18.279 -12.762 7.180 1.00 95.69 225 LEU A O 1
ATOM 1784 N N . SER A 1 226 ? 20.479 -12.833 6.698 1.00 95.56 226 SER A N 1
ATOM 1785 C CA . SER A 1 226 ? 20.415 -14.024 5.839 1.00 95.56 226 SER A CA 1
ATOM 1786 C C . SER A 1 226 ? 19.880 -15.246 6.597 1.00 95.56 226 SER A C 1
ATOM 1788 O O . SER A 1 226 ? 19.009 -15.966 6.111 1.00 95.56 226 SER A O 1
ATOM 1790 N N . HIS A 1 227 ? 20.346 -15.453 7.833 1.00 95.06 227 HIS A N 1
ATOM 1791 C CA . HIS A 1 227 ? 19.844 -16.519 8.699 1.00 95.06 227 HIS A CA 1
ATOM 1792 C C . HIS A 1 227 ? 18.358 -16.338 9.037 1.00 95.06 227 HIS A C 1
ATOM 1794 O O . HIS A 1 227 ? 17.575 -17.287 9.003 1.00 95.06 227 HIS A O 1
ATOM 1800 N N . ALA A 1 228 ? 17.945 -15.112 9.350 1.00 93.44 228 ALA A N 1
ATOM 1801 C CA . ALA A 1 228 ? 16.557 -14.819 9.664 1.00 93.44 228 ALA A CA 1
ATOM 1802 C C . ALA A 1 228 ? 15.640 -14.952 8.432 1.00 93.44 228 ALA A C 1
ATOM 1804 O O . ALA A 1 228 ? 14.482 -15.351 8.577 1.00 93.44 228 ALA A O 1
ATOM 1805 N N . GLU A 1 229 ? 16.152 -14.691 7.227 1.00 93.88 229 GLU A N 1
ATOM 1806 C CA . GLU A 1 229 ? 15.445 -14.945 5.971 1.00 93.88 229 GLU A CA 1
ATOM 1807 C C . GLU A 1 229 ? 15.232 -16.444 5.721 1.00 93.88 229 GLU A C 1
ATOM 1809 O O . GLU A 1 229 ? 14.127 -16.857 5.365 1.00 93.88 229 GLU A O 1
ATOM 1814 N N . GLU A 1 230 ? 16.243 -17.273 5.988 1.00 92.69 230 GLU A N 1
ATOM 1815 C CA . GLU A 1 230 ? 16.124 -18.733 5.924 1.00 92.69 230 GLU A CA 1
ATOM 1816 C C . GLU A 1 230 ? 15.051 -19.245 6.897 1.00 92.69 230 GLU A C 1
ATOM 1818 O O . GLU A 1 230 ? 14.188 -20.047 6.531 1.00 92.69 230 GLU A O 1
ATOM 1823 N N . VAL A 1 231 ? 15.043 -18.726 8.128 1.00 90.12 231 VAL A N 1
ATOM 1824 C CA . VAL A 1 231 ? 14.018 -19.043 9.131 1.00 90.12 231 VAL A CA 1
ATOM 1825 C C . VAL A 1 231 ? 12.629 -18.570 8.682 1.00 90.12 231 VAL A C 1
ATOM 1827 O O . VAL A 1 231 ? 11.635 -19.270 8.896 1.00 90.12 231 VAL A O 1
ATOM 1830 N N . ARG A 1 232 ? 12.535 -17.405 8.026 1.00 89.62 232 ARG A N 1
ATOM 1831 C CA . ARG A 1 232 ? 11.283 -16.889 7.452 1.00 89.62 232 ARG A CA 1
ATOM 1832 C C . ARG A 1 232 ? 10.759 -17.796 6.342 1.00 89.62 232 ARG A C 1
ATOM 1834 O O . ARG A 1 232 ? 9.563 -18.071 6.326 1.00 89.62 232 ARG A O 1
ATOM 1841 N N . ALA A 1 233 ? 11.625 -18.281 5.453 1.00 88.81 233 ALA A N 1
ATOM 1842 C CA . ALA A 1 233 ? 11.245 -19.142 4.331 1.00 88.81 233 ALA A CA 1
ATOM 1843 C C . ALA A 1 233 ? 10.615 -20.475 4.780 1.00 88.81 233 ALA A C 1
ATOM 1845 O O . ALA A 1 233 ? 9.822 -21.068 4.052 1.00 88.81 233 ALA A O 1
ATOM 1846 N N . GLN A 1 234 ? 10.922 -20.925 6.000 1.00 86.50 234 GLN A N 1
ATOM 1847 C CA . GLN A 1 234 ? 10.329 -22.122 6.604 1.00 86.50 234 GLN A CA 1
ATOM 1848 C C . GLN A 1 234 ? 8.924 -21.878 7.185 1.00 86.50 234 GLN A C 1
ATOM 1850 O O . GLN A 1 234 ? 8.224 -22.827 7.547 1.00 86.50 234 GLN A O 1
ATOM 1855 N N . LEU A 1 235 ? 8.484 -20.619 7.293 1.00 82.12 235 LEU A N 1
ATOM 1856 C CA . LEU A 1 235 ? 7.175 -20.261 7.829 1.00 82.12 235 LEU A CA 1
ATOM 1857 C C . LEU A 1 235 ? 6.147 -20.057 6.700 1.00 82.12 235 LEU A C 1
ATOM 1859 O O . LEU A 1 235 ? 6.467 -19.501 5.653 1.00 82.12 235 LEU A O 1
ATOM 1863 N N . PRO A 1 236 ? 4.873 -20.455 6.900 1.00 79.00 236 PRO A N 1
ATOM 1864 C CA . PRO A 1 236 ? 3.826 -20.226 5.910 1.00 79.00 236 PRO A CA 1
ATOM 1865 C C . PRO A 1 236 ? 3.667 -18.730 5.565 1.00 79.00 236 PRO A C 1
ATOM 1867 O O . PRO A 1 236 ? 3.573 -17.926 6.498 1.00 79.00 236 PRO A O 1
ATOM 1870 N N . PRO A 1 237 ? 3.483 -18.358 4.278 1.00 73.75 237 PRO A N 1
ATOM 1871 C CA . PRO A 1 237 ? 3.380 -16.961 3.818 1.00 73.75 237 PRO A CA 1
ATOM 1872 C C . PRO A 1 237 ? 2.270 -16.135 4.484 1.00 73.75 237 PRO A C 1
ATOM 1874 O O . PRO A 1 237 ? 2.261 -14.914 4.429 1.00 73.75 237 PRO A O 1
ATOM 1877 N N . ARG A 1 238 ? 1.292 -16.799 5.112 1.00 66.19 238 ARG A N 1
ATOM 1878 C CA . ARG A 1 238 ? 0.155 -16.158 5.790 1.00 66.19 238 ARG A CA 1
ATOM 1879 C C . ARG A 1 238 ? 0.441 -15.751 7.238 1.00 66.19 238 ARG A C 1
ATOM 1881 O O . ARG A 1 238 ? -0.452 -15.222 7.902 1.00 66.19 238 ARG A O 1
ATOM 1888 N N . LYS A 1 239 ? 1.631 -16.029 7.779 1.00 65.69 239 LYS A N 1
ATOM 1889 C CA . LYS A 1 239 ? 1.966 -15.651 9.158 1.00 65.69 239 LYS A CA 1
ATOM 1890 C C . LYS A 1 239 ? 2.471 -14.209 9.192 1.00 65.69 239 LYS A C 1
ATOM 1892 O O . LYS A 1 239 ? 3.374 -13.846 8.457 1.00 65.69 239 LYS A O 1
ATOM 1897 N N . ARG A 1 240 ? 1.853 -13.413 10.073 1.00 71.19 240 ARG A N 1
ATOM 1898 C CA . ARG A 1 240 ? 2.065 -11.970 10.284 1.00 71.19 240 ARG A CA 1
ATOM 1899 C C . ARG A 1 240 ? 3.556 -11.605 10.264 1.00 71.19 240 ARG A C 1
ATOM 1901 O O . ARG A 1 240 ? 4.231 -11.779 11.278 1.00 71.19 240 ARG A O 1
ATOM 1908 N N . GLU A 1 241 ? 4.031 -11.078 9.139 1.00 86.19 241 GLU A N 1
ATOM 1909 C CA . GLU A 1 241 ? 5.428 -10.676 8.911 1.00 86.19 241 GLU A CA 1
ATOM 1910 C C . GLU A 1 241 ? 5.954 -9.765 10.026 1.00 86.19 241 GLU A C 1
ATOM 1912 O O . GLU A 1 241 ? 7.057 -9.976 10.527 1.00 86.19 241 GLU A O 1
ATOM 1917 N N . GLY A 1 242 ? 5.111 -8.855 10.528 1.00 88.56 242 GLY A N 1
ATOM 1918 C CA . GLY A 1 242 ? 5.460 -7.964 11.636 1.00 88.56 242 GLY A CA 1
ATOM 1919 C C . GLY A 1 242 ? 5.927 -8.684 12.909 1.00 88.56 242 GLY A C 1
ATOM 1920 O O . GLY A 1 242 ? 6.825 -8.198 13.585 1.00 88.56 242 GLY A O 1
ATOM 1921 N N . ARG A 1 243 ? 5.413 -9.889 13.214 1.00 88.31 243 ARG A N 1
ATOM 1922 C CA . ARG A 1 243 ? 5.866 -10.661 14.392 1.00 88.31 243 ARG A CA 1
ATOM 1923 C C . ARG A 1 243 ? 7.255 -11.269 14.208 1.00 88.31 243 ARG A C 1
ATOM 1925 O O . ARG A 1 243 ? 7.951 -11.505 15.192 1.00 88.31 243 ARG A O 1
ATOM 1932 N N . ILE A 1 244 ? 7.631 -11.593 12.972 1.00 90.88 244 ILE A N 1
ATOM 1933 C CA . ILE A 1 244 ? 8.966 -12.120 12.658 1.00 90.88 244 ILE A CA 1
ATOM 1934 C C . ILE A 1 244 ? 9.973 -10.977 12.761 1.00 90.88 244 ILE A C 1
ATOM 1936 O O . ILE A 1 244 ? 10.996 -11.125 13.421 1.00 90.88 244 ILE A O 1
ATOM 1940 N N . VAL A 1 245 ? 9.623 -9.820 12.198 1.00 94.44 245 VAL A N 1
ATOM 1941 C CA . VAL A 1 245 ? 10.414 -8.588 12.274 1.00 94.44 245 VAL A CA 1
ATOM 1942 C C . VAL A 1 245 ? 10.629 -8.151 13.727 1.00 94.44 245 VAL A C 1
ATOM 1944 O O . VAL A 1 245 ? 11.758 -7.901 14.134 1.00 94.44 245 VAL A O 1
ATOM 1947 N N . GLU A 1 246 ? 9.582 -8.158 14.556 1.00 93.81 246 GLU A N 1
ATOM 1948 C CA . GLU A 1 246 ? 9.692 -7.826 15.983 1.00 93.81 246 GLU A CA 1
ATOM 1949 C C . GLU A 1 246 ? 10.640 -8.763 16.737 1.00 93.81 246 GLU A C 1
ATOM 1951 O O . GLU A 1 246 ? 11.436 -8.321 17.568 1.00 93.81 246 GLU A O 1
ATOM 1956 N N . ARG A 1 247 ? 10.611 -10.062 16.420 1.00 92.25 247 ARG A N 1
ATOM 1957 C CA . ARG A 1 247 ? 11.561 -11.013 17.002 1.00 92.25 247 ARG A CA 1
ATOM 1958 C C . ARG A 1 247 ? 12.982 -10.796 16.504 1.00 92.25 247 ARG A C 1
ATOM 1960 O O . ARG A 1 247 ? 13.890 -10.842 17.325 1.00 92.25 247 ARG A O 1
ATOM 1967 N N . PHE A 1 248 ? 13.166 -10.531 15.212 1.00 95.31 248 PHE A N 1
ATOM 1968 C CA . PHE A 1 248 ? 14.476 -10.227 14.642 1.00 95.31 248 PHE A CA 1
ATOM 1969 C C . PHE A 1 248 ? 15.134 -9.052 15.369 1.00 95.31 248 PHE A C 1
ATOM 1971 O O . PHE A 1 248 ? 16.267 -9.174 15.835 1.00 95.31 248 PHE A O 1
ATOM 1978 N N . VAL A 1 249 ? 14.394 -7.951 15.534 1.00 96.06 249 VAL A N 1
ATOM 1979 C CA . VAL A 1 249 ? 14.882 -6.731 16.189 1.00 96.06 249 VAL A CA 1
ATOM 1980 C C . VAL A 1 249 ? 15.196 -6.986 17.667 1.00 96.06 249 VAL A C 1
ATOM 1982 O O . VAL A 1 249 ? 16.274 -6.629 18.144 1.00 96.06 249 VAL A O 1
ATOM 1985 N N . ARG A 1 250 ? 14.323 -7.701 18.392 1.00 95.44 250 ARG A N 1
ATOM 1986 C CA . ARG A 1 250 ? 14.593 -8.108 19.785 1.00 95.44 250 ARG A CA 1
ATOM 1987 C C . ARG A 1 250 ? 15.802 -9.035 19.928 1.00 95.44 250 ARG A C 1
ATOM 1989 O O . ARG A 1 250 ? 16.422 -9.040 20.989 1.00 95.44 250 ARG A O 1
ATOM 1996 N N . GLY A 1 251 ? 16.116 -9.807 18.890 1.00 95.50 251 GLY A N 1
ATOM 1997 C CA . GLY A 1 251 ? 17.235 -10.746 18.847 1.00 95.50 251 GLY A CA 1
ATOM 1998 C C . GLY A 1 251 ? 18.604 -10.127 18.548 1.00 95.50 251 GLY A C 1
ATOM 1999 O O . GLY A 1 251 ? 19.588 -10.859 18.592 1.00 95.50 251 GLY A O 1
ATOM 2000 N N . LEU A 1 252 ? 18.684 -8.821 18.257 1.00 96.44 252 LEU A N 1
ATOM 2001 C CA . LEU A 1 252 ? 19.950 -8.113 18.012 1.00 96.44 252 LEU A CA 1
ATOM 2002 C C . LEU A 1 252 ? 20.783 -7.978 19.289 1.00 96.44 252 LEU A C 1
ATOM 2004 O O . LEU A 1 252 ? 20.244 -7.588 20.321 1.00 96.44 252 LEU A O 1
ATOM 2008 N N . ASP A 1 253 ? 22.090 -8.211 19.221 1.00 95.94 253 ASP A N 1
ATOM 2009 C CA . ASP A 1 253 ? 22.989 -8.144 20.381 1.00 95.94 253 ASP A CA 1
ATOM 2010 C C . ASP A 1 253 ? 23.337 -6.695 20.769 1.00 95.94 253 ASP A C 1
ATOM 2012 O O . ASP A 1 253 ? 23.470 -6.377 21.953 1.00 95.94 253 ASP A O 1
ATOM 2016 N N . ASP A 1 254 ? 23.445 -5.793 19.786 1.00 95.31 254 ASP A N 1
ATOM 2017 C CA . ASP A 1 254 ? 23.764 -4.382 20.022 1.00 95.31 254 ASP A CA 1
ATOM 2018 C C . ASP A 1 254 ? 22.500 -3.548 20.326 1.00 95.31 254 ASP A C 1
ATOM 2020 O O . ASP A 1 254 ? 21.665 -3.341 19.434 1.00 95.31 254 ASP A O 1
ATOM 2024 N N . PRO A 1 255 ? 22.350 -3.000 21.551 1.00 93.31 255 PRO A N 1
ATOM 2025 C CA . PRO A 1 255 ? 21.189 -2.192 21.914 1.00 93.31 255 PRO A CA 1
ATOM 2026 C C . PRO A 1 255 ? 21.108 -0.875 21.127 1.00 93.31 255 PRO A C 1
ATOM 2028 O O . PRO A 1 255 ? 20.008 -0.353 20.941 1.00 93.31 255 PRO A O 1
ATOM 2031 N N . GLY A 1 256 ? 22.240 -0.341 20.649 1.00 95.25 256 GLY A N 1
ATOM 2032 C CA . GLY A 1 256 ? 22.265 0.878 19.837 1.00 95.25 256 GLY A CA 1
ATOM 2033 C C . GLY A 1 256 ? 21.637 0.652 18.464 1.00 95.25 256 GLY A C 1
ATOM 2034 O O . GLY A 1 256 ? 20.696 1.350 18.085 1.00 95.25 256 GLY A O 1
ATOM 2035 N N . THR A 1 257 ? 22.110 -0.378 17.757 1.00 94.44 257 THR A N 1
ATOM 2036 C CA . THR A 1 257 ? 21.546 -0.809 16.471 1.00 94.44 257 THR A CA 1
ATOM 2037 C C . THR A 1 257 ? 20.073 -1.194 16.617 1.00 94.44 257 THR A C 1
ATOM 2039 O O . THR A 1 257 ? 19.273 -0.805 15.771 1.00 94.44 257 THR A O 1
ATOM 2042 N N . ARG A 1 258 ? 19.687 -1.869 17.713 1.00 96.75 258 ARG A N 1
ATOM 2043 C CA . ARG A 1 258 ? 18.282 -2.200 18.004 1.00 96.75 258 ARG A CA 1
ATOM 2044 C C . ARG A 1 258 ? 17.394 -0.957 18.101 1.00 96.75 258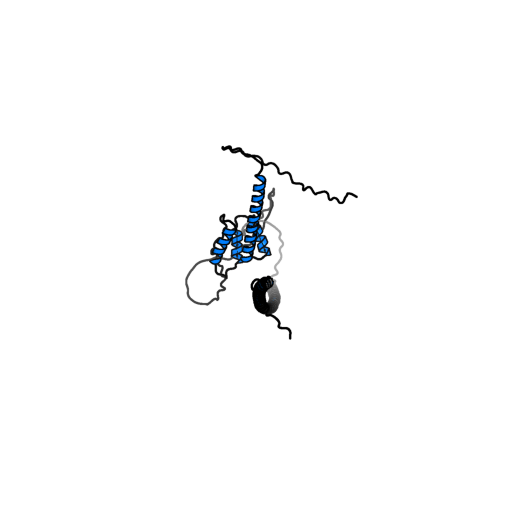 ARG A C 1
ATOM 2046 O O . ARG A 1 258 ? 16.414 -0.868 17.373 1.00 96.75 258 ARG A O 1
ATOM 2053 N N . CYS A 1 259 ? 17.753 0.002 18.956 1.00 96.44 259 CYS A N 1
ATOM 2054 C CA . CYS A 1 259 ? 16.978 1.231 19.160 1.00 96.44 259 CYS A CA 1
ATOM 2055 C C . CYS A 1 259 ? 16.844 2.048 17.862 1.00 96.44 259 CYS A C 1
ATOM 2057 O O . CYS A 1 259 ? 15.771 2.564 17.545 1.00 96.44 259 CYS A O 1
ATOM 2059 N N . PHE A 1 260 ? 17.919 2.120 17.068 1.00 96.44 260 PHE A N 1
ATOM 2060 C CA . PHE A 1 260 ? 17.887 2.766 15.756 1.00 96.44 260 PHE A CA 1
ATOM 2061 C C . PHE A 1 260 ? 16.911 2.072 14.796 1.00 96.44 260 PHE A C 1
ATOM 2063 O O . PHE A 1 260 ? 16.118 2.745 14.138 1.00 96.44 260 PHE A O 1
ATOM 2070 N N . LEU A 1 261 ? 16.953 0.738 14.736 1.00 96.44 261 LEU A N 1
ATOM 2071 C CA . LEU A 1 261 ? 16.066 -0.056 13.893 1.00 96.44 261 LEU A CA 1
ATOM 2072 C C . LEU A 1 261 ? 14.603 0.100 14.304 1.00 96.44 261 LEU A C 1
ATOM 2074 O O . LEU A 1 261 ? 13.789 0.412 13.445 1.00 96.44 261 LEU A O 1
ATOM 2078 N N . GLU A 1 262 ? 14.274 -0.021 15.592 1.00 97.25 262 GLU A N 1
ATOM 2079 C CA . GLU A 1 262 ? 12.911 0.204 16.107 1.00 97.25 262 GLU A CA 1
ATOM 2080 C C . GLU A 1 262 ? 12.377 1.578 15.674 1.00 97.25 262 GLU A C 1
ATOM 2082 O O . GLU A 1 262 ? 11.322 1.671 15.049 1.00 97.25 262 GLU A O 1
ATOM 2087 N N . GLY A 1 263 ? 13.164 2.641 15.877 1.00 96.50 263 GLY A N 1
ATOM 2088 C CA . GLY A 1 263 ? 12.761 3.998 15.506 1.00 96.50 263 GLY A CA 1
ATOM 2089 C C . GLY A 1 263 ? 12.609 4.243 13.998 1.00 96.50 263 GLY A C 1
ATOM 2090 O O . GLY A 1 263 ? 11.863 5.144 13.609 1.00 96.50 263 GLY A O 1
ATOM 2091 N N . GLN A 1 264 ? 13.306 3.489 13.140 1.00 96.56 264 GLN A N 1
ATOM 2092 C CA . GLN A 1 264 ? 13.116 3.540 11.681 1.00 96.56 264 GLN A CA 1
ATOM 2093 C C . GLN A 1 264 ? 11.911 2.707 11.234 1.00 96.56 264 GLN A C 1
ATOM 2095 O O . GLN A 1 264 ? 11.146 3.137 10.367 1.00 96.56 264 GLN A O 1
ATOM 2100 N N . MET A 1 265 ? 11.709 1.546 11.852 1.00 96.12 265 MET A N 1
ATOM 2101 C CA . MET A 1 265 ? 10.580 0.653 11.591 1.00 96.12 265 MET A CA 1
ATOM 2102 C C . MET A 1 265 ? 9.246 1.291 11.997 1.00 96.12 265 MET A C 1
ATOM 2104 O O . MET A 1 265 ? 8.262 1.151 11.276 1.00 96.12 265 MET A O 1
ATOM 2108 N N . ASP A 1 266 ? 9.214 2.083 13.072 1.00 95.81 266 ASP A N 1
ATOM 2109 C CA . ASP A 1 266 ? 8.024 2.847 13.470 1.00 95.81 266 ASP A CA 1
ATOM 2110 C C . ASP A 1 266 ? 7.617 3.917 12.444 1.00 95.81 266 ASP A C 1
ATOM 2112 O O . ASP A 1 266 ? 6.444 4.276 12.353 1.00 95.81 266 ASP A O 1
ATOM 2116 N N . ARG A 1 267 ? 8.568 4.419 11.642 1.00 95.81 267 ARG A N 1
ATOM 2117 C CA . ARG A 1 267 ? 8.304 5.418 10.589 1.00 95.81 267 ARG A CA 1
ATOM 2118 C C . ARG A 1 267 ? 7.946 4.784 9.251 1.00 95.81 267 ARG A C 1
ATOM 2120 O O . ARG A 1 267 ? 7.102 5.309 8.536 1.00 95.81 267 ARG A O 1
ATOM 2127 N N . THR A 1 268 ? 8.634 3.704 8.894 1.00 95.06 268 THR A N 1
ATOM 2128 C CA . THR A 1 268 ? 8.534 3.053 7.574 1.00 95.06 268 THR A CA 1
ATOM 2129 C C . THR A 1 268 ? 7.509 1.918 7.541 1.00 95.06 268 THR A C 1
ATOM 2131 O O . THR A 1 268 ? 7.023 1.562 6.470 1.00 95.06 268 THR A O 1
ATOM 2134 N N . GLY A 1 269 ? 7.128 1.395 8.707 1.00 94.69 269 GLY A N 1
ATOM 2135 C CA . GLY A 1 269 ? 6.179 0.302 8.875 1.00 94.69 269 GLY A CA 1
ATOM 2136 C C . GLY A 1 269 ? 6.858 -1.041 9.155 1.00 94.69 269 GLY A C 1
ATOM 2137 O O . GLY A 1 269 ? 7.910 -1.364 8.609 1.00 94.69 269 GLY A O 1
ATOM 2138 N N . TRP A 1 270 ? 6.207 -1.864 9.984 1.00 95.38 270 TRP A N 1
ATOM 2139 C CA . TRP A 1 270 ? 6.703 -3.156 10.476 1.00 95.38 270 TRP A CA 1
ATOM 2140 C C . TRP A 1 270 ? 6.583 -4.291 9.441 1.00 95.38 270 TRP A C 1
ATOM 2142 O O . TRP A 1 270 ? 5.833 -5.250 9.636 1.00 95.38 270 TRP A O 1
ATOM 2152 N N . SER A 1 271 ? 7.324 -4.179 8.334 1.00 94.81 271 SER A N 1
ATOM 2153 C CA . SER A 1 271 ? 7.398 -5.179 7.256 1.00 94.81 271 SER A CA 1
ATOM 2154 C C . SER A 1 271 ? 8.815 -5.735 7.074 1.00 94.81 271 SER A C 1
ATOM 2156 O O . SER A 1 271 ? 9.799 -5.107 7.468 1.00 94.81 271 SER A O 1
ATOM 2158 N N . TRP A 1 272 ? 8.930 -6.932 6.488 1.00 94.81 272 TRP A N 1
ATOM 2159 C CA . TRP A 1 272 ? 10.236 -7.557 6.246 1.00 94.81 272 TRP A CA 1
ATOM 2160 C C . TRP A 1 272 ? 11.066 -6.796 5.208 1.00 94.81 272 TRP A C 1
ATOM 2162 O O . TRP A 1 272 ? 12.268 -6.627 5.385 1.00 94.81 272 TRP A O 1
ATOM 2172 N N . ASP A 1 273 ? 10.426 -6.295 4.154 1.00 95.31 273 ASP A N 1
ATOM 2173 C CA . ASP A 1 273 ? 11.120 -5.583 3.078 1.00 95.31 273 ASP A CA 1
ATOM 2174 C C . ASP A 1 273 ? 11.684 -4.240 3.569 1.00 95.31 273 ASP A C 1
ATOM 2176 O O . ASP A 1 273 ? 12.813 -3.871 3.230 1.00 95.31 273 ASP A O 1
ATOM 2180 N N . ALA A 1 274 ? 10.946 -3.541 4.443 1.00 96.25 274 ALA A N 1
ATOM 2181 C CA . ALA A 1 274 ? 11.445 -2.344 5.120 1.00 96.25 274 ALA A CA 1
ATOM 2182 C C . ALA A 1 274 ? 12.655 -2.671 6.007 1.00 96.25 274 ALA A C 1
ATOM 2184 O O . ALA A 1 274 ? 13.685 -2.000 5.913 1.00 96.25 274 ALA A O 1
ATOM 2185 N N . LEU A 1 275 ? 12.562 -3.743 6.806 1.00 96.56 275 LEU A N 1
ATOM 2186 C CA . LEU A 1 275 ? 13.656 -4.218 7.654 1.00 96.56 275 LEU A CA 1
ATOM 2187 C C . LEU A 1 275 ? 14.923 -4.506 6.832 1.00 96.56 275 LEU A C 1
ATOM 2189 O O . LEU A 1 275 ? 15.991 -3.997 7.167 1.00 96.56 275 LEU A O 1
ATOM 2193 N N . ALA A 1 276 ? 14.804 -5.290 5.757 1.00 96.50 276 ALA A N 1
ATOM 2194 C CA . ALA A 1 276 ? 15.928 -5.658 4.898 1.00 96.50 276 ALA A CA 1
ATOM 2195 C C . ALA A 1 276 ? 16.590 -4.421 4.271 1.00 96.50 276 ALA A C 1
ATOM 2197 O O . ALA A 1 276 ? 17.813 -4.285 4.295 1.00 96.50 276 ALA A O 1
ATOM 2198 N N . THR A 1 277 ? 15.782 -3.471 3.792 1.00 97.19 277 THR A N 1
ATOM 2199 C CA . THR A 1 277 ? 16.275 -2.213 3.212 1.00 97.19 277 THR A CA 1
ATOM 2200 C C . THR A 1 277 ? 17.078 -1.397 4.229 1.00 97.19 277 THR A C 1
ATOM 2202 O O . THR A 1 277 ? 18.178 -0.934 3.926 1.00 97.19 277 THR A O 1
ATOM 2205 N N . ILE A 1 278 ? 16.558 -1.250 5.453 1.00 96.50 278 ILE A N 1
ATOM 2206 C CA . ILE A 1 278 ? 17.226 -0.500 6.526 1.00 96.50 278 ILE A CA 1
ATOM 2207 C C . ILE A 1 278 ? 18.530 -1.191 6.941 1.00 96.50 278 ILE A C 1
ATOM 2209 O O . ILE A 1 278 ? 19.550 -0.525 7.109 1.00 96.50 278 ILE A O 1
ATOM 2213 N N . VAL A 1 279 ? 18.519 -2.518 7.090 1.00 96.38 279 VAL A N 1
ATOM 2214 C CA . VAL A 1 279 ? 19.709 -3.291 7.473 1.00 96.38 279 VAL A CA 1
ATOM 2215 C C . VAL A 1 279 ? 20.821 -3.159 6.430 1.00 96.38 279 VAL A C 1
ATOM 2217 O O . VAL A 1 279 ? 21.960 -2.874 6.802 1.00 96.38 279 VAL A O 1
ATOM 2220 N N . HIS A 1 280 ? 20.502 -3.283 5.140 1.00 95.44 280 HIS A N 1
ATOM 2221 C CA . HIS A 1 280 ? 21.488 -3.099 4.073 1.00 95.44 280 HIS A CA 1
ATOM 2222 C C . HIS A 1 280 ? 22.068 -1.682 4.040 1.00 95.44 280 HIS A C 1
ATOM 2224 O O . HIS A 1 280 ? 23.257 -1.508 3.772 1.00 95.44 280 HIS A O 1
ATOM 2230 N N . GLU A 1 281 ? 21.266 -0.663 4.350 1.00 95.69 281 GLU A N 1
ATOM 2231 C CA . GLU A 1 281 ? 21.760 0.711 4.445 1.00 95.69 281 GLU A CA 1
ATOM 2232 C C . GLU A 1 281 ? 22.727 0.885 5.630 1.00 95.69 281 GLU A C 1
ATOM 2234 O O . GLU A 1 281 ? 23.783 1.501 5.479 1.00 95.69 281 GLU A O 1
ATOM 2239 N N . ILE A 1 282 ? 22.441 0.272 6.785 1.00 93.75 282 ILE A N 1
ATOM 2240 C CA . ILE A 1 282 ? 23.360 0.263 7.939 1.00 93.75 282 ILE A CA 1
ATOM 2241 C C . ILE A 1 282 ? 24.677 -0.437 7.579 1.00 93.75 282 ILE A C 1
ATOM 2243 O O . ILE A 1 282 ? 25.758 0.068 7.890 1.00 93.75 282 ILE A O 1
ATOM 2247 N N . GLU A 1 283 ? 24.607 -1.592 6.920 1.00 93.19 283 GLU A N 1
ATOM 2248 C CA . GLU A 1 283 ? 25.785 -2.354 6.500 1.00 93.19 283 GLU A CA 1
ATOM 2249 C C . GLU A 1 283 ? 26.640 -1.551 5.508 1.00 93.19 283 GLU A C 1
ATOM 2251 O O . GLU A 1 283 ? 27.851 -1.406 5.689 1.00 93.19 283 GLU A O 1
ATOM 2256 N N . LYS A 1 284 ? 26.001 -0.908 4.527 1.00 92.69 284 LYS A N 1
ATOM 2257 C CA . LYS A 1 284 ? 26.660 -0.011 3.572 1.00 92.69 284 LYS A CA 1
ATOM 2258 C C . LYS A 1 284 ? 27.360 1.159 4.267 1.00 92.69 284 LYS A C 1
ATOM 2260 O O . LYS A 1 284 ? 28.497 1.483 3.917 1.00 92.69 284 LYS A O 1
ATOM 2265 N N . GLN A 1 285 ? 26.734 1.765 5.277 1.00 90.69 285 GLN A N 1
ATOM 2266 C CA . GLN A 1 285 ? 27.342 2.838 6.073 1.00 90.69 285 GLN A CA 1
ATOM 2267 C C . GLN A 1 285 ? 28.539 2.341 6.902 1.00 90.69 285 GLN A C 1
ATOM 2269 O O . GLN A 1 285 ? 29.557 3.036 7.009 1.00 90.69 285 GLN A O 1
ATOM 2274 N N . ARG A 1 286 ? 28.477 1.118 7.445 1.00 87.94 286 ARG A N 1
ATOM 2275 C CA . ARG A 1 286 ? 29.609 0.489 8.150 1.00 87.94 286 ARG A CA 1
ATOM 2276 C C . ARG A 1 286 ? 30.785 0.218 7.213 1.00 87.94 286 ARG A C 1
ATOM 2278 O O . ARG A 1 286 ? 31.921 0.538 7.550 1.00 87.94 286 ARG A O 1
ATOM 2285 N N . VAL A 1 287 ? 30.528 -0.290 6.010 1.00 87.25 287 VAL A N 1
ATOM 2286 C CA . VAL A 1 287 ? 31.584 -0.506 5.009 1.00 87.25 287 VAL A CA 1
ATOM 2287 C C . VAL A 1 287 ? 32.225 0.823 4.595 1.00 87.25 287 VAL A C 1
ATOM 2289 O O . VAL A 1 287 ? 33.450 0.934 4.577 1.00 87.25 287 VAL A O 1
ATOM 2292 N N . GLN A 1 288 ? 31.428 1.865 4.339 1.00 86.56 288 GLN A N 1
ATOM 2293 C CA . GLN A 1 288 ? 31.949 3.192 3.983 1.00 86.56 288 GLN A CA 1
ATOM 2294 C C . GLN A 1 288 ? 32.804 3.810 5.097 1.00 86.56 288 GLN A C 1
ATOM 2296 O O . GLN A 1 288 ? 33.877 4.352 4.828 1.00 86.56 288 GLN A O 1
ATOM 2301 N N . THR A 1 289 ? 32.372 3.699 6.355 1.00 83.62 289 THR A N 1
ATOM 2302 C CA . THR A 1 289 ? 33.148 4.215 7.495 1.00 83.62 289 THR A CA 1
ATOM 2303 C C . THR A 1 289 ? 34.463 3.459 7.695 1.00 83.62 289 THR A C 1
ATOM 2305 O O . THR A 1 289 ? 35.479 4.089 7.997 1.00 83.62 289 THR A O 1
ATOM 2308 N N . LEU A 1 290 ? 34.495 2.143 7.459 1.00 82.81 290 LEU A N 1
ATOM 2309 C CA . LEU A 1 290 ? 35.730 1.353 7.504 1.00 82.81 290 LEU A CA 1
ATOM 2310 C C . LEU A 1 290 ? 36.713 1.729 6.384 1.00 82.81 290 LEU A C 1
ATOM 2312 O O . LEU A 1 290 ? 37.908 1.857 6.652 1.00 82.81 290 LEU A O 1
ATOM 2316 N N . VAL A 1 291 ? 36.228 1.973 5.161 1.00 81.44 291 VAL A N 1
ATOM 2317 C CA . VAL A 1 291 ? 37.069 2.429 4.036 1.00 81.44 291 VAL A CA 1
ATOM 2318 C C . VAL A 1 291 ? 37.710 3.785 4.346 1.00 81.44 291 VAL A C 1
ATOM 2320 O O . VAL A 1 291 ? 38.916 3.953 4.155 1.00 81.44 291 VAL A O 1
ATOM 2323 N N . LEU A 1 292 ? 36.942 4.729 4.899 1.00 78.62 292 LEU A N 1
ATOM 2324 C CA . LEU A 1 292 ? 37.464 6.039 5.304 1.00 78.62 292 LEU A CA 1
ATOM 2325 C C . LEU A 1 292 ? 38.505 5.922 6.428 1.00 78.62 292 LEU A C 1
ATOM 2327 O O . LEU A 1 292 ? 39.546 6.576 6.378 1.00 78.62 292 LEU A O 1
ATOM 2331 N N . GLN A 1 293 ? 38.289 5.047 7.416 1.00 72.81 293 GLN A N 1
ATOM 2332 C CA . GLN A 1 293 ? 39.289 4.805 8.463 1.00 72.81 293 GLN A CA 1
ATOM 2333 C C . GLN A 1 293 ? 40.569 4.155 7.921 1.00 72.81 293 GLN A C 1
ATOM 2335 O O . GLN A 1 293 ? 41.664 4.463 8.398 1.00 72.81 293 GLN A O 1
ATOM 2340 N N . GLN A 1 294 ? 40.461 3.280 6.920 1.00 74.19 294 GLN A N 1
ATOM 2341 C CA . GLN A 1 294 ? 41.621 2.639 6.303 1.00 74.19 294 GLN A CA 1
ATOM 2342 C C . GLN A 1 294 ? 42.460 3.634 5.488 1.00 74.19 294 GLN A C 1
ATOM 2344 O O . GLN A 1 294 ? 43.688 3.566 5.540 1.00 74.19 294 GLN A O 1
ATOM 2349 N N . GLN A 1 295 ? 41.824 4.601 4.818 1.00 66.81 295 GLN A N 1
ATOM 2350 C CA . GLN A 1 295 ? 42.519 5.687 4.117 1.00 66.81 295 GLN A CA 1
ATOM 2351 C C . GLN A 1 295 ? 43.267 6.612 5.091 1.00 66.81 295 GLN A C 1
ATOM 2353 O O . GLN A 1 295 ? 44.458 6.856 4.906 1.00 66.81 295 GLN A O 1
ATOM 2358 N N . VAL A 1 296 ? 42.637 7.014 6.201 1.00 62.84 296 VAL A N 1
ATOM 2359 C CA . VAL A 1 296 ? 43.286 7.847 7.237 1.00 62.84 296 VAL A CA 1
ATOM 2360 C C . VAL A 1 296 ? 44.473 7.123 7.896 1.00 62.84 296 VAL A C 1
ATOM 2362 O O . VAL A 1 296 ? 45.495 7.735 8.224 1.00 62.84 296 VAL A O 1
ATOM 2365 N N . LYS A 1 297 ? 44.386 5.796 8.059 1.00 63.81 297 LYS A N 1
ATOM 2366 C CA . LYS A 1 297 ? 45.475 4.988 8.629 1.00 63.81 297 LYS A CA 1
ATOM 2367 C C . LYS A 1 297 ? 46.652 4.795 7.662 1.00 63.81 297 LYS A C 1
ATOM 2369 O O . LYS A 1 297 ? 47.776 4.640 8.135 1.00 63.81 297 LYS A O 1
ATOM 2374 N N . LEU A 1 298 ? 46.427 4.844 6.344 1.00 55.75 298 LEU A N 1
ATOM 2375 C CA . LEU A 1 298 ? 47.498 4.780 5.341 1.00 55.75 298 LEU A CA 1
ATOM 2376 C C . LEU A 1 298 ? 48.255 6.113 5.211 1.00 55.75 298 LEU A C 1
ATOM 2378 O O . LEU A 1 298 ? 49.470 6.108 5.023 1.00 55.75 298 LEU A O 1
ATOM 2382 N N . GLU A 1 299 ? 47.571 7.247 5.375 1.00 52.53 299 GLU A N 1
ATOM 2383 C CA . GLU A 1 299 ? 48.202 8.575 5.312 1.00 52.53 299 GLU A CA 1
ATOM 2384 C C . GLU A 1 299 ? 49.017 8.917 6.569 1.00 52.53 299 GLU A C 1
ATOM 2386 O O . GLU A 1 299 ? 49.989 9.665 6.495 1.00 52.53 299 GLU A O 1
ATOM 2391 N N . THR A 1 300 ? 48.714 8.290 7.710 1.00 51.38 300 THR A N 1
ATOM 2392 C CA . THR A 1 300 ? 49.483 8.472 8.960 1.00 51.38 300 THR A CA 1
ATOM 2393 C C . THR A 1 300 ? 50.724 7.558 9.041 1.00 51.38 300 THR A C 1
ATOM 2395 O O . THR A 1 300 ? 51.506 7.648 9.983 1.00 51.38 300 THR A O 1
ATOM 2398 N N . GLY A 1 301 ? 50.934 6.663 8.067 1.00 47.47 301 GLY A N 1
ATOM 2399 C CA . GLY A 1 301 ? 52.007 5.657 8.082 1.00 47.47 301 GLY A CA 1
ATOM 2400 C C . GLY A 1 301 ? 53.287 6.015 7.317 1.00 47.47 301 GLY A C 1
ATOM 2401 O O . GLY A 1 301 ? 54.161 5.157 7.207 1.00 47.47 301 GLY A O 1
ATOM 2402 N N . ARG A 1 302 ? 53.412 7.228 6.753 1.00 48.53 302 ARG A N 1
ATOM 2403 C CA . ARG A 1 302 ? 54.547 7.586 5.873 1.00 48.53 302 ARG A CA 1
ATOM 2404 C C . ARG A 1 302 ? 55.695 8.356 6.539 1.00 48.53 302 ARG A C 1
ATOM 2406 O O . ARG A 1 302 ? 56.710 8.543 5.884 1.00 48.53 302 ARG A O 1
ATOM 2413 N N . ASP A 1 303 ? 55.597 8.701 7.821 1.00 45.91 303 ASP A N 1
ATOM 2414 C CA . ASP A 1 303 ? 56.715 9.271 8.588 1.00 45.91 303 ASP A CA 1
ATOM 2415 C C . ASP A 1 303 ? 56.812 8.619 9.972 1.00 45.91 303 ASP A C 1
ATOM 2417 O O . ASP A 1 303 ? 56.019 8.895 10.871 1.00 45.91 303 ASP A O 1
ATOM 2421 N N . GLY A 1 304 ? 57.798 7.739 10.161 1.00 39.97 304 GLY A N 1
ATOM 2422 C CA . GLY A 1 304 ? 58.108 7.185 11.481 1.00 39.97 304 GLY A CA 1
ATOM 2423 C C . GLY A 1 304 ? 58.818 5.841 11.431 1.00 39.97 304 GLY A C 1
ATOM 2424 O O . GLY A 1 304 ? 58.180 4.798 11.352 1.00 39.97 304 GLY A O 1
ATOM 2425 N N . GLY A 1 305 ? 60.147 5.885 11.478 1.00 40.19 305 GLY A N 1
ATOM 2426 C CA . GLY A 1 305 ? 61.042 4.745 11.330 1.00 40.19 305 GLY A CA 1
ATOM 2427 C C . GLY A 1 305 ? 60.920 3.624 12.369 1.00 40.19 305 GLY A C 1
ATOM 2428 O O . GLY A 1 305 ? 60.512 3.799 13.514 1.00 40.19 305 GLY A O 1
ATOM 2429 N N . THR A 1 306 ? 61.364 2.463 11.898 1.00 44.25 306 THR A N 1
ATOM 2430 C CA . THR A 1 306 ? 62.030 1.349 12.579 1.00 44.25 306 THR A CA 1
ATOM 2431 C C . THR A 1 306 ? 62.417 1.593 14.044 1.00 44.25 306 THR A C 1
ATOM 2433 O O . THR A 1 306 ? 63.382 2.305 14.290 1.00 44.25 306 THR A O 1
ATOM 2436 N N . VAL A 1 307 ? 61.784 0.888 14.993 1.00 43.66 307 VAL A N 1
ATOM 2437 C CA . VAL A 1 307 ? 62.483 0.167 16.078 1.00 43.66 307 VAL A CA 1
ATOM 2438 C C . VAL A 1 307 ? 61.656 -1.058 16.475 1.00 43.66 307 VAL A C 1
ATOM 2440 O O . VAL A 1 307 ? 60.507 -0.971 16.897 1.00 43.66 307 VAL A O 1
ATOM 2443 N N . GLN A 1 308 ? 62.294 -2.209 16.332 1.00 45.00 308 GLN A N 1
ATOM 2444 C CA . GLN A 1 308 ? 61.892 -3.519 16.811 1.00 45.00 308 GLN A CA 1
ATOM 2445 C C . GLN A 1 308 ? 62.237 -3.618 18.307 1.00 45.00 308 GLN A C 1
ATOM 2447 O O . GLN A 1 308 ? 63.390 -3.400 18.669 1.00 45.00 308 GLN A O 1
ATOM 2452 N N . ALA A 1 309 ? 61.284 -3.970 19.172 1.00 37.94 309 ALA A N 1
ATOM 2453 C CA . ALA A 1 309 ? 61.597 -4.516 20.493 1.00 37.94 309 ALA A CA 1
ATOM 2454 C C . ALA A 1 309 ? 60.450 -5.391 21.015 1.00 37.94 309 ALA A C 1
ATOM 2456 O O . ALA A 1 309 ? 59.298 -4.976 21.113 1.00 37.94 309 ALA A O 1
ATOM 2457 N N . VAL A 1 310 ? 60.833 -6.625 21.311 1.00 43.22 310 VAL A N 1
ATOM 2458 C CA . VAL A 1 310 ? 60.100 -7.683 22.001 1.00 43.22 310 VAL A CA 1
ATOM 2459 C C . VAL A 1 310 ? 59.956 -7.343 23.493 1.00 43.22 310 VAL A C 1
ATOM 2461 O O . VAL A 1 310 ? 60.794 -6.627 24.037 1.00 43.22 310 VAL A O 1
ATOM 2464 N N . ALA A 1 311 ? 58.956 -7.973 24.120 1.00 42.09 311 ALA A N 1
ATOM 2465 C CA . ALA A 1 311 ? 58.802 -8.290 25.547 1.00 42.09 311 ALA A CA 1
ATOM 2466 C C . ALA A 1 311 ? 57.719 -7.507 26.310 1.00 42.09 311 ALA A C 1
ATOM 2468 O O . ALA A 1 311 ? 57.826 -6.311 26.565 1.00 42.09 311 ALA A O 1
ATOM 2469 N N . ASP A 1 312 ? 56.676 -8.267 26.659 1.00 40.88 312 ASP A N 1
ATOM 2470 C CA . ASP A 1 312 ? 56.022 -8.381 27.965 1.00 40.88 312 ASP A CA 1
ATOM 2471 C C . ASP A 1 312 ? 56.064 -7.195 28.934 1.00 40.88 312 ASP A C 1
ATOM 2473 O O . ASP A 1 312 ? 57.115 -6.739 29.378 1.00 40.88 312 ASP A O 1
ATOM 2477 N N . GLY A 1 313 ? 54.877 -6.831 29.425 1.00 40.19 313 GLY A N 1
ATOM 2478 C CA . GLY A 1 313 ? 54.757 -6.132 30.700 1.00 40.19 313 GLY A CA 1
ATOM 2479 C C . GLY A 1 313 ? 53.612 -5.137 30.758 1.00 40.19 313 GLY A C 1
ATOM 2480 O O . GLY A 1 313 ? 53.736 -3.986 30.355 1.00 40.19 313 GLY A O 1
ATOM 2481 N N . THR A 1 314 ? 52.508 -5.592 31.341 1.00 46.09 314 THR A N 1
ATOM 2482 C CA . THR A 1 314 ? 51.476 -4.811 32.037 1.00 46.09 314 THR A CA 1
ATOM 2483 C C . THR A 1 314 ? 51.919 -3.424 32.523 1.00 46.09 314 THR A C 1
ATOM 2485 O O . THR A 1 314 ? 52.758 -3.318 33.413 1.00 46.09 314 THR A O 1
ATOM 2488 N N . ALA A 1 315 ? 51.244 -2.369 32.052 1.00 40.22 315 ALA A N 1
ATOM 2489 C CA . ALA A 1 315 ? 51.131 -1.105 32.782 1.00 40.22 315 ALA A CA 1
ATOM 2490 C C . ALA A 1 315 ? 49.889 -0.307 32.343 1.00 40.22 315 ALA A C 1
ATOM 2492 O O . ALA A 1 315 ? 49.831 0.255 31.248 1.00 40.22 315 ALA A O 1
ATOM 2493 N N . LEU A 1 316 ? 48.9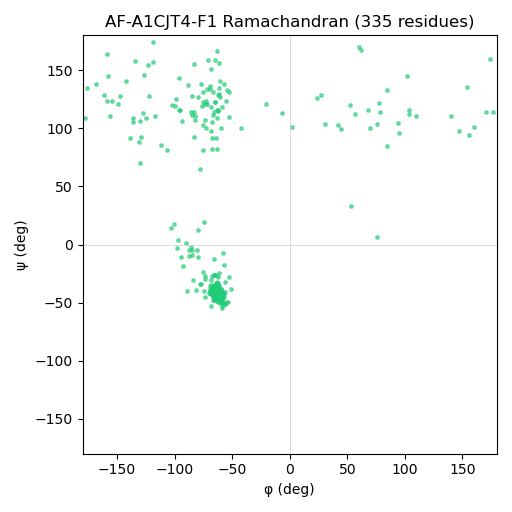11 -0.222 33.249 1.00 53.56 316 LEU A N 1
ATOM 2494 C CA . LEU A 1 316 ? 47.779 0.706 33.220 1.00 53.56 316 LEU A CA 1
ATOM 2495 C C . LEU A 1 316 ? 48.275 2.154 33.059 1.00 53.56 316 LEU A C 1
ATOM 2497 O O . LEU A 1 316 ? 48.839 2.732 33.991 1.00 53.56 316 LEU A O 1
ATOM 2501 N N . LYS A 1 317 ? 48.039 2.770 31.895 1.00 52.19 317 LYS A N 1
ATOM 2502 C CA . LYS A 1 317 ? 48.293 4.202 31.674 1.00 52.19 317 LYS A CA 1
ATOM 2503 C C . LYS A 1 317 ? 46.991 5.000 31.733 1.00 52.19 317 LYS A C 1
ATOM 2505 O O . LYS A 1 317 ? 46.059 4.788 30.967 1.00 52.19 317 LYS A O 1
ATOM 2510 N N . LYS A 1 318 ? 46.977 5.933 32.686 1.00 53.78 318 LYS A N 1
ATOM 2511 C CA . LYS A 1 318 ? 45.928 6.912 32.988 1.00 53.78 318 LYS A CA 1
ATOM 2512 C C . LYS A 1 318 ? 45.534 7.717 31.742 1.00 53.78 318 LYS A C 1
ATOM 2514 O O . LYS A 1 318 ? 46.397 8.264 31.055 1.00 53.78 318 LYS A O 1
ATOM 2519 N N . GLY A 1 319 ? 44.227 7.812 31.495 1.00 48.19 319 GLY A N 1
ATOM 2520 C CA . GLY A 1 319 ? 43.639 8.545 30.375 1.00 48.19 319 GLY A CA 1
ATOM 2521 C C . GLY A 1 319 ? 43.983 10.036 30.400 1.00 48.19 319 GLY A C 1
ATOM 2522 O O . GLY A 1 319 ? 43.765 10.730 31.396 1.00 48.19 319 GLY A O 1
ATOM 2523 N N . LYS A 1 320 ? 44.518 10.536 29.284 1.00 58.12 320 LYS A N 1
ATOM 2524 C CA . LYS A 1 320 ? 44.687 11.970 29.038 1.00 58.12 320 LYS A CA 1
ATOM 2525 C C . LYS A 1 320 ? 43.317 12.562 28.703 1.00 58.12 320 LYS A C 1
ATOM 2527 O O . LYS A 1 320 ? 42.665 12.123 27.763 1.00 58.12 320 LYS A O 1
ATOM 2532 N N . ARG A 1 321 ? 42.885 13.558 29.481 1.00 60.84 321 ARG A N 1
ATOM 2533 C CA . ARG A 1 321 ? 41.661 14.331 29.226 1.00 60.84 321 ARG A CA 1
ATOM 2534 C C . ARG A 1 321 ? 41.746 14.998 27.852 1.00 60.84 321 ARG A C 1
ATOM 2536 O O . ARG A 1 321 ? 42.621 15.830 27.618 1.00 60.84 321 ARG A O 1
ATOM 2543 N N . GLN A 1 322 ? 40.817 14.632 26.978 1.00 63.84 322 GLN A N 1
ATOM 2544 C CA . GLN A 1 322 ? 40.622 15.219 25.659 1.00 63.84 322 GLN A CA 1
ATOM 2545 C C . GLN A 1 322 ? 40.178 16.677 25.829 1.00 63.84 322 GLN A C 1
ATOM 2547 O O . GLN A 1 322 ? 39.126 16.962 26.406 1.00 63.84 322 GLN A O 1
ATOM 2552 N N . ARG A 1 323 ? 41.028 17.617 25.408 1.00 67.38 323 ARG A N 1
ATOM 2553 C CA . ARG A 1 323 ? 40.675 19.039 25.358 1.00 67.38 323 ARG A CA 1
ATOM 2554 C C . ARG A 1 323 ? 39.641 19.233 24.250 1.00 67.38 323 ARG A C 1
ATOM 2556 O O . ARG A 1 323 ? 39.796 18.677 23.166 1.00 67.38 323 ARG A O 1
ATOM 2563 N N . ARG A 1 324 ? 38.576 19.981 24.549 1.00 68.00 324 ARG A N 1
ATOM 2564 C CA . ARG A 1 324 ? 37.505 20.291 23.596 1.00 68.00 324 ARG A CA 1
ATOM 2565 C C . ARG A 1 324 ? 38.091 21.082 22.427 1.00 68.00 324 ARG A C 1
ATOM 2567 O O . ARG A 1 324 ? 38.801 22.060 22.648 1.00 68.00 324 ARG A O 1
ATOM 2574 N N . PHE A 1 325 ? 37.809 20.617 21.218 1.00 62.84 325 PHE A N 1
ATOM 2575 C CA . PHE A 1 325 ? 38.174 21.281 19.975 1.00 62.84 325 PHE A CA 1
ATOM 2576 C C . PHE A 1 325 ? 37.289 22.526 19.831 1.00 62.84 325 PHE A C 1
ATOM 2578 O O . PHE A 1 325 ? 36.065 22.408 19.874 1.00 62.84 325 PHE A O 1
ATOM 2585 N N . ILE A 1 326 ? 37.895 23.709 19.737 1.00 66.56 326 ILE A N 1
ATOM 2586 C CA . ILE A 1 326 ? 37.193 24.945 19.375 1.00 66.56 326 ILE A CA 1
ATOM 2587 C C . ILE A 1 326 ? 37.407 25.104 17.866 1.00 66.56 326 ILE A C 1
ATOM 2589 O O . ILE A 1 326 ? 38.565 25.211 17.457 1.00 66.56 326 ILE A O 1
ATOM 2593 N N . PRO A 1 327 ? 36.356 25.056 17.032 1.00 64.19 327 PRO A N 1
ATOM 2594 C CA . PRO A 1 327 ? 36.506 25.294 15.605 1.00 64.19 327 PRO A CA 1
ATOM 2595 C C . PRO A 1 327 ? 36.958 26.741 15.389 1.00 64.19 327 PRO A C 1
ATOM 2597 O O . PRO A 1 327 ? 36.315 27.682 15.853 1.00 64.19 327 PRO A O 1
ATOM 2600 N N . ILE A 1 328 ? 38.100 26.899 14.723 1.00 66.56 328 ILE A N 1
ATOM 2601 C CA . ILE A 1 328 ? 38.596 28.197 14.273 1.00 66.56 328 ILE A CA 1
ATOM 2602 C C . ILE A 1 328 ? 37.715 28.592 13.088 1.00 66.56 328 ILE A C 1
ATOM 2604 O O . ILE A 1 328 ? 37.802 27.981 12.025 1.00 66.56 328 ILE A O 1
ATOM 2608 N N . VAL A 1 329 ? 36.828 29.560 13.306 1.00 76.12 329 VAL A N 1
ATOM 2609 C CA . VAL A 1 329 ? 36.051 30.203 12.243 1.00 76.12 329 VAL A CA 1
ATOM 2610 C C . VAL A 1 329 ? 37.016 31.123 11.483 1.00 76.12 329 VAL A C 1
ATOM 2612 O O . VAL A 1 329 ? 37.642 31.967 12.132 1.00 76.12 329 VAL A O 1
ATOM 2615 N N . PRO A 1 330 ? 37.224 30.941 10.166 1.00 64.44 330 PRO A N 1
ATOM 2616 C CA . PRO A 1 330 ? 38.005 31.884 9.378 1.00 64.44 330 PRO A CA 1
ATOM 2617 C C . PRO A 1 330 ? 37.317 33.250 9.413 1.00 64.44 330 PRO A C 1
ATOM 2619 O O . PRO A 1 330 ? 36.099 33.341 9.315 1.00 64.44 330 PRO A O 1
ATOM 2622 N N . VAL A 1 331 ? 38.115 34.292 9.630 1.00 68.44 331 VAL A N 1
ATOM 2623 C CA . VAL A 1 331 ? 37.668 35.685 9.589 1.00 68.44 331 VAL A CA 1
ATOM 2624 C C . VAL A 1 331 ? 37.186 35.971 8.171 1.00 68.44 331 VAL A C 1
ATOM 2626 O O . VAL A 1 331 ? 37.980 35.883 7.237 1.00 68.44 331 VAL A O 1
ATOM 2629 N N . ASP A 1 332 ? 35.896 36.265 8.026 1.00 66.69 332 ASP A N 1
ATOM 2630 C CA . ASP A 1 332 ? 35.328 36.749 6.772 1.00 66.69 332 ASP A CA 1
ATOM 2631 C C . ASP A 1 332 ? 35.994 38.087 6.413 1.00 66.69 332 ASP A C 1
ATOM 2633 O O . ASP A 1 332 ? 36.099 38.995 7.238 1.00 66.69 332 ASP A O 1
ATOM 2637 N N . GLU A 1 333 ? 36.474 38.201 5.176 1.00 66.75 333 GLU A N 1
ATOM 2638 C CA . GLU A 1 333 ? 37.210 39.363 4.656 1.00 66.75 333 GLU A CA 1
ATOM 2639 C C . GLU A 1 333 ? 36.304 40.586 4.369 1.00 66.75 333 GLU A C 1
ATOM 2641 O O . GLU A 1 333 ? 36.699 41.491 3.637 1.00 66.75 333 GLU A O 1
ATOM 2646 N N . GLU A 1 334 ? 35.095 40.652 4.940 1.00 62.72 334 GLU A N 1
ATOM 2647 C CA . GLU A 1 334 ? 34.115 41.721 4.667 1.00 62.72 334 GLU A CA 1
ATOM 2648 C C . GLU A 1 334 ? 34.261 42.975 5.557 1.00 62.72 334 GLU A C 1
ATOM 2650 O O . GLU A 1 334 ? 33.612 43.983 5.290 1.00 62.72 334 GLU A O 1
ATOM 2655 N N . ASP A 1 335 ? 35.161 42.974 6.548 1.00 58.78 335 ASP A N 1
ATOM 2656 C CA . ASP A 1 335 ? 35.380 44.111 7.469 1.00 58.78 335 ASP A CA 1
ATOM 2657 C C . ASP A 1 335 ? 36.609 44.988 7.126 1.00 58.78 335 ASP A C 1
ATOM 2659 O O . ASP A 1 335 ? 37.091 45.766 7.953 1.00 58.78 335 ASP A O 1
ATOM 2663 N N . LEU A 1 336 ? 37.129 44.901 5.898 1.00 55.56 336 LEU A N 1
ATOM 2664 C CA . LEU A 1 336 ? 38.156 45.820 5.390 1.00 55.56 336 LEU A CA 1
ATOM 2665 C C . LEU A 1 336 ? 37.549 46.788 4.367 1.00 55.56 336 LEU A C 1
ATOM 2667 O O . LEU A 1 336 ? 37.691 46.603 3.158 1.00 55.56 336 LEU A O 1
ATOM 2671 N N . VAL A 1 337 ? 36.897 47.838 4.875 1.00 53.97 337 VAL A N 1
ATOM 2672 C CA . VAL A 1 337 ? 36.586 49.070 4.127 1.00 53.97 337 VAL A CA 1
ATOM 2673 C C . VAL A 1 337 ? 37.339 50.243 4.732 1.00 53.97 337 VAL A C 1
ATOM 2675 O O . VAL A 1 337 ? 37.273 50.410 5.971 1.00 53.97 337 VAL A O 1
#

Sequence (337 aa):
METTTPRTWDPHAPSLLWAHEIRRENVHLVNQLEDLRKHLDELQGRIRDTETRFGDTHTRLREIEDMIEGKLGGISERVEALVEEHVLLKGRLGGWEEESKTRDGELCQLKESIRSLVVEEVRACFARERGVLGGEKHGGVDAVGGNQASPDPDMVPDSMRNVESATDPLQKNSLRSLTETTWGSSNQSQKSSNRSFDCGAYTFELDANQHPQIKQEGRDLGEYLSHAEEVRAQLPPRKREGRIVERFVRGLDDPGTRCFLEGQMDRTGWSWDALATIVHEIEKQRVQTLVLQQQVKLETGRDGGTVQAVADGTALKKGKRQRRFIPIVPVDEEDLV

pLDDT: mean 76.65, std 23.15, range [32.78, 98.69]

Foldseek 3Di:
DDDDDDDDDDPVPPVNVVVVVVVVVVVVVVVVVVVVVVVVVVVVVVVVVVVVVVVVVVVVVVVVVVVVVVVVVVVVVVVVVVVVVVVVVVVVVVVVVVVVVVVVVVVVVVVVVVVVVVVVVVVVVVVVVCVVPVPDDDDDDDDDDDDDDDDDDDDDDDDPDDDDDDDDDDDDDDDDDDDDDDDDDDDDDDDDDDDDDDDDPPPPPPDPPPQPQLACPPPDLVVSLVVLVVSVVPDDPPPDQLVSLVSSLVRYPDVVVSVVLVVQCVVVHRHSVSSVVVSVVVVVVVVVVVVVVVVVVVVVPPDDDDDDDDDDDDDDDDDDDDDDDDDDDPDDPPPDD